Protein AF-A0A1G8F530-F1 (afdb_monomer)

Mean predicted aligned error: 10.75 Å

Structure (mmCIF, N/CA/C/O backbone):
data_AF-A0A1G8F530-F1
#
_entry.id   AF-A0A1G8F530-F1
#
loop_
_atom_site.group_PDB
_atom_site.id
_atom_site.type_symbol
_atom_site.label_atom_id
_atom_site.label_alt_id
_atom_site.label_comp_id
_atom_site.label_asym_id
_atom_site.label_entity_id
_atom_site.label_seq_id
_atom_site.pdbx_PDB_ins_code
_atom_site.Cartn_x
_atom_site.Cartn_y
_atom_site.Cartn_z
_atom_site.occupancy
_atom_site.B_iso_or_equiv
_atom_site.auth_seq_id
_atom_site.auth_comp_id
_atom_site.auth_asym_id
_atom_site.auth_atom_id
_atom_site.pdbx_PDB_model_num
ATOM 1 N N . MET A 1 1 ? 35.662 14.402 -1.562 1.00 32.34 1 MET A N 1
ATOM 2 C CA . MET A 1 1 ? 35.713 15.408 -2.640 1.00 32.34 1 MET A CA 1
ATOM 3 C C . MET A 1 1 ? 34.375 15.381 -3.351 1.00 32.34 1 MET A C 1
ATOM 5 O O . MET A 1 1 ? 34.083 14.410 -4.034 1.00 32.34 1 MET A O 1
ATOM 9 N N . PHE A 1 2 ? 33.535 16.380 -3.086 1.00 41.88 2 PHE A N 1
ATOM 10 C CA . PHE A 1 2 ? 32.252 16.563 -3.759 1.00 41.88 2 PHE A CA 1
ATOM 11 C C . PHE A 1 2 ? 32.519 17.201 -5.118 1.00 41.88 2 PHE A C 1
ATOM 13 O O . PHE A 1 2 ? 33.030 18.317 -5.184 1.00 41.88 2 PHE A O 1
ATOM 20 N N . GLY A 1 3 ? 32.227 16.471 -6.189 1.00 40.38 3 GLY A N 1
ATOM 21 C CA . GLY A 1 3 ? 32.393 16.949 -7.550 1.00 40.38 3 GLY A CA 1
ATOM 22 C C . GLY A 1 3 ? 31.250 16.474 -8.435 1.00 40.38 3 GLY A C 1
ATOM 23 O O . GLY A 1 3 ? 31.090 15.276 -8.631 1.00 40.38 3 GLY A O 1
ATOM 24 N N . GLY A 1 4 ? 30.528 17.438 -9.010 1.00 42.31 4 GLY A N 1
ATOM 25 C CA . GLY A 1 4 ? 30.124 17.357 -10.413 1.00 42.31 4 GLY A CA 1
ATOM 26 C C . GLY A 1 4 ? 28.636 17.183 -10.720 1.00 42.31 4 GLY A C 1
ATOM 27 O O . GLY A 1 4 ? 28.151 16.064 -10.825 1.00 42.31 4 GLY A O 1
ATOM 28 N N . GLY A 1 5 ? 27.972 18.297 -11.056 1.00 39.59 5 GLY A N 1
ATOM 29 C CA . GLY A 1 5 ? 26.930 18.326 -12.092 1.00 39.59 5 GLY A CA 1
ATOM 30 C C . GLY A 1 5 ? 25.599 18.991 -11.697 1.00 39.59 5 GLY A C 1
ATOM 31 O O . GLY A 1 5 ? 25.125 18.788 -10.579 1.00 39.59 5 GLY A O 1
ATOM 32 N N . PRO A 1 6 ? 24.921 19.716 -12.615 1.00 48.09 6 PRO A N 1
ATOM 33 C CA . PRO A 1 6 ? 23.597 20.319 -12.387 1.00 48.09 6 PRO A CA 1
ATOM 34 C C . PRO A 1 6 ? 22.442 19.298 -12.231 1.00 48.09 6 PRO A C 1
ATOM 36 O O . PRO A 1 6 ? 21.274 19.658 -12.338 1.00 48.09 6 PRO A O 1
ATOM 39 N N . HIS A 1 7 ? 22.741 18.031 -11.929 1.00 53.06 7 HIS A N 1
ATOM 40 C CA . HIS A 1 7 ? 21.773 16.941 -11.756 1.00 53.06 7 HIS A CA 1
ATOM 41 C C . HIS A 1 7 ? 21.574 16.495 -10.295 1.00 53.06 7 HIS A C 1
ATOM 43 O O . HIS A 1 7 ? 20.766 15.605 -10.042 1.00 53.06 7 HIS A O 1
ATOM 49 N N . SER A 1 8 ? 22.237 17.148 -9.330 1.00 52.81 8 SER A N 1
ATOM 50 C CA . SER A 1 8 ? 22.134 16.827 -7.895 1.00 52.81 8 SER A CA 1
ATOM 51 C C . SER A 1 8 ? 20.697 16.917 -7.354 1.00 52.81 8 SER A C 1
ATOM 53 O O . SER A 1 8 ? 20.279 16.069 -6.579 1.00 52.81 8 SER A O 1
ATOM 55 N N . TRP A 1 9 ? 19.898 17.891 -7.803 1.00 42.75 9 TRP A N 1
ATOM 56 C CA . TRP A 1 9 ? 18.529 18.101 -7.300 1.00 42.75 9 TRP A CA 1
ATOM 57 C C . TRP A 1 9 ? 17.538 17.004 -7.717 1.00 42.75 9 TRP A C 1
ATOM 59 O O . TRP A 1 9 ? 16.628 16.670 -6.963 1.00 42.75 9 TRP A O 1
ATOM 69 N N . ALA A 1 10 ? 17.716 16.416 -8.904 1.00 49.81 10 ALA A N 1
ATOM 70 C CA . ALA A 1 10 ? 16.822 15.376 -9.418 1.00 49.81 10 ALA A CA 1
ATOM 71 C C . ALA A 1 10 ? 17.062 14.008 -8.755 1.00 49.81 10 ALA A C 1
ATOM 73 O O . ALA A 1 10 ? 16.160 13.176 -8.717 1.00 49.81 10 ALA A O 1
ATOM 74 N N . GLN A 1 11 ? 18.268 13.781 -8.227 1.00 51.09 11 GLN A N 1
ATOM 75 C CA . GLN A 1 11 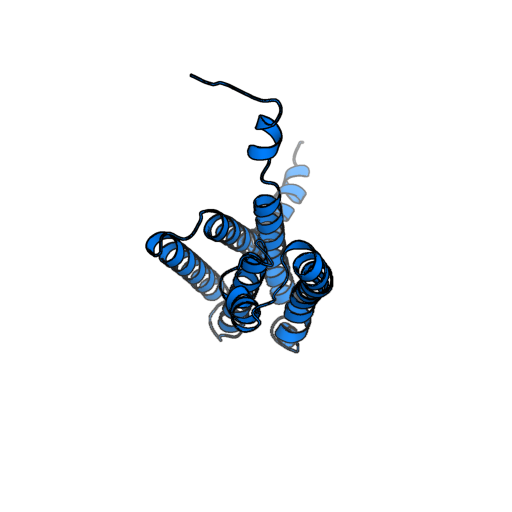? 18.624 12.567 -7.490 1.00 51.09 11 GLN A CA 1
ATOM 76 C C . GLN A 1 11 ? 18.112 12.601 -6.041 1.00 51.09 11 GLN A C 1
ATOM 78 O O . GLN A 1 11 ? 17.672 11.574 -5.532 1.00 51.09 11 GLN A O 1
ATOM 83 N N . GLU A 1 12 ? 18.106 13.784 -5.418 1.00 50.72 12 GLU A N 1
ATOM 84 C CA . GLU A 1 12 ? 17.591 14.012 -4.056 1.00 50.72 12 GLU A CA 1
ATOM 85 C C . GLU A 1 12 ? 16.051 14.030 -4.005 1.00 50.72 12 GLU A C 1
ATOM 87 O O . GLU A 1 12 ? 15.437 13.640 -3.014 1.00 50.72 12 GLU A O 1
ATOM 92 N N . MET A 1 13 ? 15.390 14.426 -5.099 1.00 51.75 13 MET A N 1
ATOM 93 C CA . MET A 1 13 ? 13.932 14.388 -5.234 1.00 51.75 13 MET A CA 1
ATOM 94 C C . MET A 1 13 ? 13.467 13.091 -5.901 1.00 51.75 13 MET A C 1
ATOM 96 O O . MET A 1 13 ? 12.826 13.110 -6.954 1.00 51.75 13 MET A O 1
ATOM 100 N N . ASN A 1 14 ? 13.741 11.941 -5.282 1.00 63.00 14 ASN A N 1
ATOM 101 C CA . ASN A 1 14 ? 13.112 10.683 -5.684 1.00 63.00 14 ASN A CA 1
ATOM 102 C C . ASN A 1 14 ? 11.620 10.705 -5.270 1.00 63.00 14 ASN A C 1
ATOM 104 O O . ASN A 1 14 ? 11.189 10.054 -4.321 1.00 63.00 14 ASN A O 1
ATOM 108 N N . ILE A 1 15 ? 10.823 11.531 -5.961 1.00 71.25 15 ILE A N 1
ATOM 109 C CA . ILE A 1 15 ? 9.407 11.815 -5.673 1.00 71.25 15 ILE A CA 1
ATOM 110 C C . ILE A 1 15 ? 8.554 10.549 -5.829 1.00 71.25 15 ILE A C 1
ATOM 112 O O . ILE A 1 15 ? 7.521 10.423 -5.181 1.00 71.25 15 ILE A O 1
ATOM 116 N N . GLY A 1 16 ? 8.991 9.591 -6.654 1.00 75.12 16 GLY A N 1
ATOM 117 C CA . GLY A 1 16 ? 8.269 8.343 -6.913 1.00 75.12 16 GLY A CA 1
ATOM 118 C C . GLY A 1 16 ? 7.930 7.575 -5.627 1.00 75.12 16 GLY A C 1
ATOM 119 O O . GLY A 1 16 ? 6.746 7.449 -5.311 1.00 75.12 16 GLY A O 1
ATOM 120 N N . PRO A 1 17 ? 8.930 7.103 -4.858 1.00 76.25 17 PRO A N 1
ATOM 121 C CA . PRO A 1 17 ? 8.715 6.470 -3.556 1.00 76.25 17 PRO A CA 1
ATOM 122 C C . PRO A 1 17 ? 7.888 7.317 -2.579 1.00 76.25 17 PRO A C 1
ATOM 124 O O . PRO A 1 17 ? 6.987 6.788 -1.935 1.00 76.25 17 PRO A O 1
ATOM 127 N N . LEU A 1 18 ? 8.104 8.637 -2.523 1.00 81.62 18 LEU A N 1
ATOM 128 C CA . LEU A 1 18 ? 7.336 9.531 -1.644 1.00 81.62 18 LEU A CA 1
ATOM 129 C C . LEU A 1 18 ? 5.844 9.580 -2.013 1.00 81.62 18 LEU A C 1
ATOM 131 O O . LEU A 1 18 ? 4.979 9.484 -1.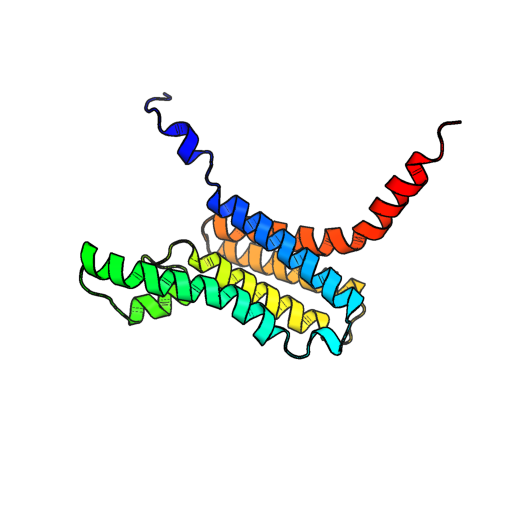139 1.00 81.62 18 LEU A O 1
ATOM 135 N N . CYS A 1 19 ? 5.521 9.681 -3.304 1.00 83.88 19 CYS A N 1
ATOM 136 C CA . CYS A 1 19 ? 4.145 9.620 -3.796 1.00 83.88 19 CYS A CA 1
ATOM 137 C C . CYS A 1 19 ? 3.498 8.261 -3.510 1.00 83.88 19 CYS A C 1
ATOM 139 O O . CYS A 1 19 ? 2.319 8.210 -3.155 1.00 83.88 19 CYS A O 1
ATOM 141 N N . VAL A 1 20 ? 4.257 7.167 -3.629 1.00 84.81 20 VAL A N 1
ATOM 142 C CA . VAL A 1 20 ? 3.788 5.820 -3.274 1.00 84.81 20 VAL A CA 1
ATOM 143 C C . VAL A 1 20 ? 3.495 5.723 -1.775 1.00 84.81 20 VAL A C 1
ATOM 145 O O . VAL A 1 20 ? 2.422 5.252 -1.400 1.00 84.81 20 VAL A O 1
ATOM 148 N N . SER A 1 21 ? 4.375 6.236 -0.915 1.00 87.94 21 SER A N 1
ATOM 149 C CA . SER A 1 21 ? 4.156 6.286 0.536 1.00 87.94 21 SER A CA 1
ATOM 150 C C . SER A 1 21 ? 2.913 7.102 0.898 1.00 87.94 21 SER A C 1
ATOM 152 O O . SER A 1 21 ? 2.093 6.657 1.703 1.00 87.94 21 SER A O 1
ATOM 154 N N . LEU A 1 22 ? 2.696 8.252 0.249 1.00 89.00 22 LEU A N 1
ATOM 155 C CA . LEU A 1 22 ? 1.472 9.039 0.424 1.00 89.00 22 LEU A CA 1
ATOM 156 C C . LEU A 1 22 ? 0.225 8.260 -0.023 1.00 89.00 22 LEU A C 1
ATOM 158 O O . LEU A 1 22 ? -0.791 8.247 0.675 1.00 89.00 22 LEU A O 1
ATOM 162 N N . PHE A 1 23 ? 0.299 7.571 -1.163 1.00 89.12 23 PHE A N 1
ATOM 163 C CA . PHE A 1 23 ? -0.775 6.704 -1.642 1.00 89.12 23 PHE A CA 1
ATOM 164 C C . PHE A 1 23 ? -1.084 5.571 -0.649 1.00 89.12 23 PHE A C 1
ATOM 166 O O . PHE A 1 23 ? -2.257 5.284 -0.392 1.00 89.12 23 PHE A O 1
ATOM 173 N N . PHE A 1 24 ? -0.064 4.964 -0.041 1.00 90.69 24 PHE A N 1
ATOM 174 C CA . PHE A 1 24 ? -0.207 3.915 0.973 1.00 90.69 24 PHE A CA 1
ATOM 175 C C . PHE A 1 24 ? -0.856 4.451 2.246 1.00 90.69 24 PHE A C 1
ATOM 177 O O . PHE A 1 24 ? -1.805 3.847 2.751 1.00 90.69 24 PHE A O 1
ATOM 184 N N . PHE A 1 25 ? -0.419 5.619 2.718 1.00 92.12 25 PHE A N 1
ATOM 185 C CA . PHE A 1 25 ? -1.030 6.308 3.851 1.00 92.12 25 PHE A CA 1
ATOM 186 C C . PHE A 1 25 ? -2.526 6.565 3.622 1.00 92.12 25 PHE A C 1
ATOM 188 O O . PHE A 1 25 ? -3.366 6.138 4.420 1.00 92.12 25 PHE A O 1
ATOM 195 N N . LEU A 1 26 ? -2.879 7.191 2.493 1.00 90.50 26 LEU A N 1
ATOM 196 C CA . LEU A 1 26 ? -4.273 7.476 2.136 1.00 90.50 26 LEU A CA 1
ATOM 197 C C . LEU A 1 26 ? -5.098 6.193 1.985 1.00 90.50 26 LEU A C 1
ATOM 199 O O . LEU A 1 26 ? -6.272 6.151 2.363 1.00 90.50 26 LEU A O 1
ATOM 203 N N . SER A 1 27 ? -4.484 5.131 1.466 1.00 91.19 27 SER A N 1
ATOM 204 C CA . SER A 1 27 ? -5.119 3.824 1.320 1.00 91.19 27 SER A CA 1
ATOM 205 C C . SER A 1 27 ? -5.435 3.189 2.675 1.00 91.19 27 SER A C 1
ATOM 207 O O . SER A 1 27 ? -6.576 2.768 2.888 1.00 91.19 27 SER A O 1
ATOM 209 N N . GLY A 1 28 ? -4.478 3.173 3.610 1.00 91.12 28 GLY A N 1
ATOM 210 C CA . GLY A 1 28 ? -4.668 2.668 4.974 1.00 91.12 28 GLY A CA 1
ATOM 211 C C . GLY A 1 28 ? -5.725 3.459 5.751 1.00 91.12 28 GLY A C 1
ATOM 212 O O . GLY A 1 28 ? -6.645 2.875 6.331 1.00 91.12 28 GLY A O 1
ATOM 213 N N . TYR A 1 29 ? -5.669 4.791 5.678 1.00 90.75 29 TYR A N 1
ATOM 214 C CA . TYR A 1 29 ? -6.661 5.678 6.291 1.00 90.75 29 TYR A CA 1
ATOM 215 C C . TYR A 1 29 ? -8.068 5.453 5.710 1.00 90.75 29 TYR A C 1
ATOM 217 O O . TYR A 1 29 ? -9.031 5.176 6.433 1.00 90.75 29 TYR A O 1
ATOM 225 N N . GLY A 1 30 ? -8.196 5.488 4.380 1.00 87.94 30 GLY A N 1
ATOM 226 C CA . GLY A 1 30 ? -9.476 5.335 3.691 1.00 87.94 30 GLY A CA 1
ATOM 227 C C . GLY A 1 30 ? -10.114 3.958 3.895 1.00 87.94 30 GLY A C 1
ATOM 228 O O . GLY A 1 30 ? -11.347 3.841 3.904 1.00 87.94 30 GLY A O 1
ATOM 229 N N . LEU A 1 31 ? -9.300 2.915 4.076 1.00 90.00 31 LEU A N 1
ATOM 230 C CA . LEU A 1 31 ? -9.751 1.575 4.445 1.00 90.00 31 LEU A CA 1
ATOM 231 C C . LEU A 1 31 ? -10.421 1.561 5.811 1.00 90.00 31 LEU A C 1
ATOM 233 O O . LEU A 1 31 ? -11.552 1.084 5.928 1.00 90.00 31 LEU A O 1
ATOM 237 N N . MET A 1 32 ? -9.746 2.115 6.813 1.00 89.50 32 MET A N 1
ATOM 238 C CA . MET A 1 32 ? -10.241 2.127 8.179 1.00 89.50 32 MET A CA 1
ATOM 239 C C . MET A 1 32 ? -11.500 2.999 8.312 1.00 89.50 32 MET A C 1
ATOM 241 O O . MET A 1 32 ? -12.493 2.547 8.879 1.00 89.50 32 MET A O 1
ATOM 245 N N . CYS A 1 33 ? -11.538 4.172 7.667 1.00 87.62 33 CYS A N 1
ATOM 246 C CA . CYS A 1 33 ? -12.740 5.014 7.589 1.00 87.62 33 CYS A CA 1
ATOM 247 C C . CYS A 1 33 ? -13.926 4.288 6.944 1.00 87.62 33 CYS A C 1
ATOM 249 O O . CYS A 1 33 ? -15.069 4.387 7.398 1.00 87.62 33 CYS A O 1
ATOM 251 N N . SER A 1 34 ? -13.670 3.553 5.860 1.00 87.62 34 SER A N 1
ATOM 252 C CA . SER A 1 34 ? -14.723 2.804 5.172 1.00 87.62 34 SER A CA 1
ATOM 253 C C . SER A 1 34 ? -15.225 1.631 6.012 1.00 87.62 34 SER A C 1
ATOM 255 O O . SER A 1 34 ? -16.430 1.384 6.030 1.00 87.62 34 SER A O 1
ATOM 257 N N . TYR A 1 35 ? -14.329 0.948 6.727 1.00 87.75 35 TYR A N 1
ATOM 258 C CA . TYR A 1 35 ? -14.682 -0.116 7.662 1.00 87.75 35 TYR A CA 1
ATOM 259 C C . TYR A 1 35 ? -15.508 0.416 8.840 1.00 87.75 35 TYR A C 1
ATOM 261 O O . TYR A 1 35 ? -16.541 -0.169 9.152 1.00 87.75 35 TYR A O 1
ATOM 269 N N . GLU A 1 36 ? -15.136 1.552 9.442 1.00 85.12 36 GLU A N 1
ATOM 270 C CA . GLU A 1 36 ? -15.931 2.161 10.519 1.00 85.12 36 GLU A CA 1
ATOM 271 C C . GLU A 1 36 ? -17.336 2.566 10.065 1.00 85.12 36 GLU A C 1
ATOM 273 O O . GLU A 1 36 ? -18.288 2.398 10.821 1.00 85.12 36 GLU A O 1
ATOM 278 N N . ARG A 1 37 ? -17.476 3.081 8.838 1.00 84.88 37 ARG A N 1
ATOM 279 C CA . ARG A 1 37 ? -18.765 3.559 8.323 1.00 84.88 37 ARG A CA 1
ATOM 280 C C . ARG A 1 37 ? -19.677 2.436 7.828 1.00 84.88 37 ARG A C 1
ATOM 282 O O . ARG A 1 37 ? -20.889 2.541 7.964 1.00 84.88 37 ARG A O 1
ATOM 289 N N . LYS A 1 38 ? -19.117 1.404 7.189 1.00 83.69 38 LYS A N 1
ATOM 290 C CA . LYS A 1 38 ? -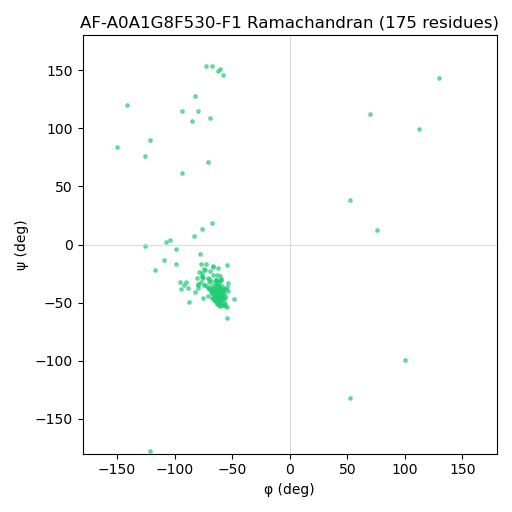19.890 0.363 6.481 1.00 83.69 38 LYS A CA 1
ATOM 291 C C . LYS A 1 38 ? -19.876 -1.006 7.172 1.00 83.69 38 LYS A C 1
ATOM 293 O O . LYS A 1 38 ? -20.670 -1.867 6.798 1.00 83.69 38 LYS A O 1
ATOM 298 N N . GLY A 1 39 ? -18.995 -1.234 8.148 1.00 82.12 39 GLY A N 1
ATOM 299 C CA . GLY A 1 39 ? -18.918 -2.483 8.911 1.00 82.12 39 GLY A CA 1
ATOM 300 C C . GLY A 1 39 ? -18.825 -3.728 8.022 1.00 82.12 39 GLY A C 1
ATOM 301 O O . GLY A 1 39 ? -18.052 -3.769 7.067 1.00 82.12 39 GLY A O 1
ATOM 302 N N . ALA A 1 40 ? -19.647 -4.742 8.308 1.00 76.06 40 ALA A N 1
ATOM 303 C CA . ALA A 1 40 ? -19.661 -6.004 7.562 1.00 76.06 40 ALA A CA 1
ATOM 304 C C . ALA A 1 40 ? -20.080 -5.847 6.085 1.00 76.06 40 ALA A C 1
ATOM 306 O O . ALA A 1 40 ? -19.577 -6.566 5.220 1.00 76.06 40 ALA A O 1
ATOM 307 N N . ALA A 1 41 ? -20.938 -4.870 5.766 1.00 79.62 41 ALA A N 1
ATOM 308 C CA . ALA A 1 41 ? -21.360 -4.602 4.390 1.00 79.62 41 ALA A CA 1
ATOM 309 C C . ALA A 1 41 ? -20.208 -4.081 3.512 1.00 79.62 41 ALA A C 1
ATOM 311 O O . ALA A 1 41 ? -20.273 -4.181 2.287 1.00 79.62 41 ALA A O 1
ATOM 312 N N . TYR A 1 42 ? -19.127 -3.575 4.119 1.00 78.12 42 TYR A N 1
ATOM 313 C CA . TYR A 1 42 ? -17.937 -3.120 3.402 1.00 78.12 42 TYR A CA 1
ATOM 314 C C . TYR A 1 42 ? -17.263 -4.224 2.582 1.00 78.12 42 TYR A C 1
ATOM 316 O O . TYR A 1 42 ? -16.678 -3.948 1.537 1.00 78.12 42 TYR A O 1
ATOM 324 N N . PHE A 1 43 ? -17.347 -5.471 3.047 1.00 77.44 43 PHE A N 1
ATOM 325 C CA . PHE A 1 43 ? -16.651 -6.593 2.426 1.00 77.44 43 PHE A CA 1
ATOM 326 C C . PHE A 1 43 ? -17.323 -7.086 1.140 1.00 77.44 43 PHE A C 1
ATOM 328 O O . PHE A 1 43 ? -16.674 -7.765 0.339 1.00 77.44 43 PHE A O 1
ATOM 335 N N . LYS A 1 44 ? -18.592 -6.725 0.899 1.00 78.56 44 LYS A N 1
ATOM 336 C CA . LYS A 1 44 ? -19.313 -7.096 -0.323 1.00 78.56 44 LYS A CA 1
ATOM 337 C C . LYS A 1 44 ? -18.708 -6.350 -1.518 1.00 78.56 44 LYS A C 1
ATOM 339 O O . LYS A 1 44 ? -18.848 -5.138 -1.638 1.00 78.56 44 LYS A O 1
ATOM 344 N N . GLY A 1 45 ? -17.999 -7.075 -2.385 1.00 74.62 45 GLY A N 1
ATOM 345 C CA . GLY A 1 45 ? -17.321 -6.499 -3.555 1.00 74.62 45 GLY A CA 1
ATOM 346 C C . GLY A 1 45 ? -16.029 -5.731 -3.239 1.00 74.62 45 GLY A C 1
ATOM 347 O O . GLY A 1 45 ? -15.508 -5.039 -4.113 1.00 74.62 45 GLY A O 1
ATOM 348 N N . PHE A 1 46 ? -15.491 -5.859 -2.019 1.00 78.12 46 PHE A N 1
ATOM 349 C CA . PHE A 1 46 ? -14.294 -5.139 -1.569 1.00 78.12 46 PHE A CA 1
ATOM 350 C C . PHE A 1 46 ? -13.094 -5.339 -2.501 1.00 78.12 46 PHE A C 1
ATOM 352 O O . PHE A 1 46 ? -12.527 -4.361 -2.991 1.00 78.12 46 PHE A O 1
ATOM 359 N N . LEU A 1 47 ? -12.741 -6.601 -2.775 1.00 72.19 47 LEU A N 1
ATOM 360 C CA . LEU A 1 47 ? -11.587 -6.936 -3.609 1.00 72.19 47 LEU A CA 1
ATOM 361 C C . LEU A 1 47 ? -11.793 -6.452 -5.045 1.00 72.19 47 LEU A C 1
ATOM 363 O O . LEU A 1 47 ? -10.937 -5.751 -5.561 1.00 72.19 47 LEU A O 1
ATOM 367 N N . SER A 1 48 ? -12.949 -6.712 -5.660 1.00 69.06 48 SER A N 1
ATOM 368 C CA . SER A 1 48 ? -13.230 -6.273 -7.036 1.00 69.06 48 SER A CA 1
ATOM 369 C C . SER A 1 48 ? -13.110 -4.750 -7.203 1.00 69.06 48 SER A C 1
ATOM 371 O O . SER A 1 48 ? -12.422 -4.272 -8.102 1.00 69.06 48 SER A O 1
ATOM 373 N N . HIS A 1 49 ? -13.684 -3.969 -6.284 1.00 75.88 49 HIS A N 1
ATOM 374 C CA . HIS A 1 49 ? -13.699 -2.508 -6.390 1.00 75.88 49 HIS A CA 1
ATOM 375 C C . HIS A 1 49 ? -12.358 -1.833 -6.046 1.00 75.88 49 HIS A C 1
ATOM 377 O O . HIS A 1 49 ? -12.079 -0.719 -6.504 1.00 75.88 49 HIS A O 1
ATOM 383 N N . ARG A 1 50 ? -11.540 -2.468 -5.196 1.00 74.25 50 ARG A N 1
ATOM 384 C CA . ARG A 1 50 ? -10.213 -1.965 -4.803 1.00 74.25 50 ARG A CA 1
ATOM 385 C C . ARG A 1 50 ? -9.140 -2.428 -5.781 1.00 74.25 50 ARG A C 1
ATOM 387 O O . ARG A 1 50 ? -8.404 -1.587 -6.284 1.00 74.25 50 ARG A O 1
ATOM 394 N N . LEU A 1 51 ? -9.103 -3.723 -6.097 1.00 72.12 51 LEU A N 1
ATOM 395 C CA . LEU A 1 51 ? -8.169 -4.290 -7.066 1.00 72.12 51 LEU A CA 1
ATOM 396 C C . LEU A 1 51 ? -8.405 -3.695 -8.450 1.00 72.12 51 LEU A C 1
ATOM 398 O O . LEU A 1 51 ? -7.446 -3.252 -9.058 1.00 72.12 51 LEU A O 1
ATOM 402 N N . GLY A 1 52 ? -9.655 -3.551 -8.906 1.00 65.75 52 GLY A N 1
ATOM 403 C CA . GLY A 1 52 ? -9.944 -2.925 -10.200 1.00 65.75 52 GLY A CA 1
ATOM 404 C C . GLY A 1 52 ? -9.378 -1.506 -10.328 1.00 65.75 52 GLY A C 1
ATOM 405 O O . GLY A 1 52 ? -8.826 -1.157 -11.365 1.00 65.75 52 GLY A O 1
ATOM 406 N N . ARG A 1 53 ? -9.418 -0.706 -9.254 1.00 75.00 53 ARG A N 1
ATOM 407 C CA . ARG A 1 53 ? -8.875 0.664 -9.261 1.00 75.00 53 ARG A CA 1
ATOM 408 C C . ARG A 1 53 ? -7.353 0.750 -9.239 1.00 75.00 53 ARG A C 1
ATOM 410 O O . ARG A 1 53 ? -6.832 1.778 -9.648 1.00 75.00 53 ARG A O 1
ATOM 417 N N . VAL A 1 54 ? -6.654 -0.284 -8.777 1.00 74.00 54 VAL A N 1
ATOM 418 C CA . VAL A 1 54 ? -5.180 -0.334 -8.795 1.00 74.00 54 VAL A CA 1
ATOM 419 C C . VAL A 1 54 ? -4.674 -1.049 -10.052 1.00 74.00 54 VAL A C 1
ATOM 421 O O . VAL A 1 54 ? -3.709 -0.619 -10.678 1.00 74.00 54 VAL A O 1
ATOM 424 N N . ILE A 1 55 ? -5.374 -2.101 -10.475 1.00 70.88 55 ILE A N 1
ATOM 425 C CA . ILE A 1 55 ? -5.056 -2.895 -11.661 1.00 70.88 55 ILE A CA 1
ATOM 426 C C . ILE A 1 55 ? -5.332 -2.100 -12.939 1.00 70.88 55 ILE A C 1
ATOM 428 O O . ILE A 1 55 ? -4.554 -2.205 -13.876 1.00 70.88 55 ILE A O 1
ATOM 432 N N . PHE A 1 56 ? -6.384 -1.276 -13.001 1.00 72.94 56 PHE A N 1
ATOM 433 C CA . PHE A 1 56 ? -6.686 -0.499 -14.209 1.00 72.94 56 PHE A CA 1
ATOM 434 C C . PHE A 1 56 ? -5.556 0.483 -14.593 1.00 72.94 56 PHE A C 1
ATOM 436 O O . PHE A 1 56 ? -5.109 0.430 -15.742 1.00 72.94 56 PHE A O 1
ATOM 443 N N . PRO A 1 57 ? -5.007 1.306 -13.673 1.00 75.19 57 PRO A N 1
ATOM 444 C CA . PRO A 1 57 ? -3.800 2.092 -13.939 1.00 75.19 57 PRO A CA 1
ATOM 445 C C . PRO A 1 57 ? -2.595 1.238 -14.343 1.00 75.19 57 PRO A C 1
ATOM 447 O O . PRO A 1 57 ? -1.864 1.617 -15.253 1.00 75.19 57 PRO A O 1
ATOM 450 N N . LEU A 1 58 ? -2.407 0.074 -13.711 1.00 72.31 58 LEU A N 1
ATOM 451 C CA . LEU A 1 58 ? -1.306 -0.834 -14.033 1.00 72.31 58 LEU A CA 1
ATOM 452 C C . LEU A 1 58 ? -1.425 -1.383 -15.463 1.00 72.31 58 LEU A C 1
ATOM 454 O O . LEU A 1 58 ? -0.470 -1.302 -16.229 1.00 72.31 58 LEU A O 1
ATOM 458 N N . ILE A 1 59 ? -2.599 -1.890 -15.846 1.00 72.94 59 ILE A N 1
ATOM 459 C CA . ILE A 1 59 ? -2.878 -2.389 -17.200 1.00 72.94 59 ILE A CA 1
ATOM 460 C C . ILE A 1 59 ? -2.703 -1.262 -18.217 1.00 72.94 59 ILE A C 1
ATOM 462 O O . ILE A 1 59 ? -2.069 -1.466 -19.247 1.00 72.94 59 ILE A O 1
ATOM 466 N N . THR A 1 60 ? -3.206 -0.064 -17.911 1.00 74.12 60 THR A N 1
ATOM 467 C CA . THR A 1 60 ? -3.061 1.108 -18.785 1.00 74.12 60 THR A CA 1
ATOM 468 C C . THR A 1 60 ? -1.585 1.441 -19.003 1.00 74.12 60 THR A C 1
ATOM 470 O O . THR A 1 60 ? -1.167 1.658 -20.137 1.00 74.12 60 THR A O 1
ATOM 473 N N . ALA A 1 61 ? -0.772 1.404 -17.941 1.00 74.31 61 ALA A N 1
ATOM 474 C CA . ALA A 1 61 ? 0.669 1.601 -18.040 1.00 74.31 61 ALA A CA 1
ATOM 475 C C . ALA A 1 61 ? 1.330 0.529 -18.921 1.00 74.31 61 ALA A C 1
ATOM 477 O O . ALA A 1 61 ? 2.073 0.892 -19.825 1.00 74.31 61 ALA A O 1
ATOM 478 N N . TYR A 1 62 ? 1.014 -0.759 -18.733 1.00 72.38 62 TYR A N 1
ATOM 479 C CA . TYR A 1 62 ? 1.545 -1.844 -19.572 1.00 72.38 62 TYR A CA 1
ATOM 480 C C . TYR A 1 62 ? 1.134 -1.730 -21.047 1.00 72.38 62 TYR A C 1
ATOM 482 O O . TYR A 1 62 ? 1.957 -1.980 -21.925 1.00 72.38 62 TYR A O 1
ATOM 490 N N . ILE A 1 63 ? -0.108 -1.328 -21.337 1.00 77.44 63 ILE A N 1
ATOM 491 C CA . ILE A 1 63 ? -0.586 -1.123 -22.715 1.00 77.44 63 ILE A CA 1
ATOM 492 C C . ILE A 1 63 ? 0.223 -0.029 -23.419 1.00 77.44 63 ILE A C 1
ATOM 494 O O . ILE A 1 63 ? 0.483 -0.145 -24.613 1.00 77.44 63 ILE A O 1
ATOM 498 N N . VAL A 1 64 ? 0.646 1.012 -22.697 1.00 77.56 64 VAL A N 1
ATOM 499 C CA . VAL A 1 64 ? 1.454 2.104 -23.260 1.00 77.56 64 VAL A CA 1
ATOM 500 C C . VAL A 1 64 ? 2.940 1.737 -23.328 1.00 77.56 64 VAL A C 1
ATOM 502 O O . VAL A 1 64 ? 3.598 2.037 -24.322 1.00 77.56 64 VAL A O 1
ATOM 505 N N . THR A 1 65 ? 3.491 1.077 -22.305 1.00 71.06 65 THR A N 1
ATOM 506 C CA . THR A 1 65 ? 4.936 0.810 -22.218 1.00 71.06 65 THR A CA 1
ATOM 507 C C . THR A 1 65 ? 5.392 -0.375 -23.063 1.00 71.06 65 THR A C 1
ATOM 509 O O . THR A 1 65 ? 6.487 -0.315 -23.619 1.00 71.06 65 THR A O 1
ATOM 512 N N . LEU A 1 66 ? 4.582 -1.429 -23.217 1.00 73.88 66 LEU A N 1
ATOM 513 C CA . LEU A 1 66 ? 4.970 -2.617 -23.989 1.00 73.88 66 LEU A CA 1
ATOM 514 C C . LEU A 1 66 ? 5.218 -2.319 -25.483 1.00 73.88 66 LEU A C 1
ATOM 516 O O . LEU A 1 66 ? 6.243 -2.774 -25.998 1.00 73.88 66 LEU A O 1
ATOM 520 N N . PRO A 1 67 ? 4.377 -1.538 -26.195 1.00 75.44 67 PRO A N 1
ATOM 521 C CA . PRO A 1 67 ? 4.650 -1.154 -27.580 1.00 75.44 67 PRO A CA 1
ATOM 522 C C . PRO A 1 67 ? 5.914 -0.303 -27.721 1.00 75.44 67 PRO A C 1
ATOM 524 O O . PRO A 1 67 ? 6.716 -0.550 -28.617 1.00 75.44 67 PRO A O 1
ATOM 527 N N . VAL A 1 68 ? 6.126 0.659 -26.817 1.00 74.12 68 VAL A N 1
ATOM 528 C CA . VAL A 1 68 ? 7.327 1.509 -26.816 1.00 74.12 68 VAL A CA 1
ATOM 529 C C . VAL A 1 68 ? 8.580 0.665 -26.580 1.00 74.12 68 VAL A C 1
ATOM 531 O O . VAL A 1 68 ? 9.558 0.796 -27.312 1.00 74.12 68 VAL A O 1
ATOM 534 N N . TYR A 1 69 ? 8.540 -0.263 -25.620 1.00 69.94 69 TYR A N 1
ATOM 535 C CA . TYR A 1 69 ? 9.648 -1.178 -25.348 1.00 69.94 69 TYR A CA 1
ATOM 536 C C . TYR A 1 69 ? 9.961 -2.075 -26.552 1.00 69.94 69 TYR A C 1
ATOM 538 O O . TYR A 1 69 ? 11.126 -2.247 -26.905 1.00 69.94 69 TYR A O 1
ATOM 546 N N . ARG A 1 70 ? 8.930 -2.595 -27.231 1.00 74.12 70 ARG A N 1
ATOM 547 C CA . ARG A 1 70 ? 9.086 -3.377 -28.466 1.00 74.12 70 ARG A CA 1
ATOM 548 C C . ARG A 1 70 ? 9.820 -2.595 -29.555 1.00 74.12 70 ARG A C 1
ATOM 550 O O . ARG A 1 70 ? 10.655 -3.163 -30.248 1.00 74.12 70 ARG A O 1
ATOM 557 N N . ILE A 1 71 ? 9.502 -1.310 -29.709 1.00 74.19 71 ILE A N 1
ATOM 558 C CA . ILE A 1 71 ? 10.100 -0.441 -30.733 1.00 74.19 71 ILE A CA 1
ATOM 559 C C . ILE A 1 71 ? 11.567 -0.126 -30.404 1.00 74.19 71 ILE A C 1
ATOM 561 O O . ILE A 1 71 ? 12.388 -0.061 -31.312 1.00 74.19 71 ILE A O 1
ATOM 565 N N . VAL A 1 72 ? 11.903 0.053 -29.123 1.00 72.81 72 VAL A N 1
ATOM 566 C CA . VAL A 1 72 ? 13.244 0.486 -28.687 1.00 72.81 72 VAL A CA 1
ATOM 567 C C . VAL A 1 72 ? 14.216 -0.684 -28.473 1.00 72.81 72 VAL A C 1
ATOM 569 O O . VAL A 1 72 ? 15.399 -0.546 -28.768 1.00 72.81 72 VAL A O 1
ATOM 572 N N . VAL A 1 73 ? 13.747 -1.823 -27.950 1.00 69.31 73 VAL A N 1
ATOM 573 C CA . VAL A 1 73 ? 14.601 -2.946 -27.501 1.00 69.31 73 VAL A CA 1
ATOM 574 C C . VAL A 1 73 ? 14.365 -4.235 -28.304 1.00 69.31 73 VAL A C 1
ATOM 576 O O . VAL A 1 73 ? 15.247 -5.087 -28.377 1.00 69.31 73 VAL A O 1
ATOM 579 N N . GLY A 1 74 ? 13.209 -4.382 -28.959 1.00 71.00 74 GLY A N 1
ATOM 580 C CA . GLY A 1 74 ? 12.915 -5.510 -29.848 1.00 71.00 74 GLY A CA 1
ATOM 581 C C . GLY A 1 74 ? 12.047 -6.605 -29.218 1.00 71.00 74 GLY A C 1
ATOM 582 O O . GLY A 1 74 ? 10.817 -6.512 -29.236 1.00 71.00 74 GLY A O 1
ATOM 583 N N . VAL A 1 75 ? 12.660 -7.696 -28.741 1.00 70.31 75 VAL A N 1
ATOM 584 C CA . VAL A 1 75 ? 11.946 -8.942 -28.386 1.00 70.31 75 VAL A CA 1
ATOM 585 C C . VAL A 1 75 ? 11.323 -8.863 -26.990 1.00 70.31 75 VAL A C 1
ATOM 587 O O . VAL A 1 75 ? 11.999 -8.563 -26.008 1.00 70.31 75 VAL A O 1
ATOM 590 N N . ILE A 1 76 ? 10.026 -9.171 -26.898 1.00 66.81 76 ILE A N 1
ATOM 591 C CA . ILE A 1 76 ? 9.296 -9.269 -25.629 1.00 66.81 76 ILE A CA 1
ATOM 592 C C . ILE A 1 76 ? 9.326 -10.723 -25.167 1.00 66.81 76 ILE A C 1
ATOM 594 O O . ILE A 1 76 ? 8.724 -11.587 -25.805 1.00 66.81 76 ILE A O 1
ATOM 598 N N . ASP A 1 77 ? 9.980 -10.981 -24.038 1.00 72.12 77 ASP A N 1
ATOM 599 C CA . ASP A 1 77 ? 9.834 -12.252 -23.336 1.00 72.12 77 ASP A CA 1
ATOM 600 C C . ASP A 1 77 ? 8.608 -12.214 -22.415 1.00 72.12 77 ASP A C 1
ATOM 602 O O . ASP A 1 77 ? 8.612 -11.586 -21.353 1.00 72.12 77 ASP A O 1
ATOM 606 N N . TRP A 1 78 ? 7.554 -12.918 -22.822 1.00 69.62 78 TRP A N 1
ATOM 607 C CA . TRP A 1 78 ? 6.307 -13.018 -22.069 1.00 69.62 78 TRP A CA 1
ATOM 608 C C . TRP A 1 78 ? 6.487 -13.682 -20.701 1.00 69.62 78 TRP A C 1
ATOM 610 O O . TRP A 1 78 ? 5.794 -13.299 -19.760 1.00 69.62 78 TRP A O 1
ATOM 620 N N . HIS A 1 79 ? 7.436 -14.613 -20.550 1.00 67.62 79 HIS A N 1
ATOM 621 C CA . HIS A 1 79 ? 7.718 -15.229 -19.252 1.00 67.62 79 HIS A CA 1
ATOM 622 C C . HIS A 1 79 ? 8.256 -14.187 -18.264 1.00 67.62 79 HIS A C 1
ATOM 624 O O . HIS A 1 79 ? 7.799 -14.106 -17.121 1.00 67.62 79 HIS A O 1
ATOM 630 N N . THR A 1 80 ? 9.150 -13.312 -18.731 1.00 63.59 80 THR A N 1
ATOM 631 C CA . THR A 1 80 ? 9.633 -12.180 -17.936 1.00 63.59 80 THR A CA 1
ATOM 632 C C . THR A 1 80 ? 8.535 -11.143 -17.680 1.00 63.59 80 THR A C 1
ATOM 634 O O . THR A 1 80 ? 8.464 -10.601 -16.582 1.00 63.59 80 THR A O 1
ATOM 637 N N . VAL A 1 81 ? 7.616 -10.889 -18.618 1.00 64.25 81 VAL A N 1
ATOM 638 C CA . VAL A 1 81 ? 6.475 -9.974 -18.391 1.00 64.25 81 VAL A CA 1
ATOM 639 C C . VAL A 1 81 ? 5.571 -10.464 -17.253 1.00 64.25 81 VAL A C 1
ATOM 641 O O . VAL A 1 81 ? 5.196 -9.674 -16.387 1.00 64.25 81 VAL A O 1
ATOM 644 N N . PHE A 1 82 ? 5.254 -11.761 -17.200 1.00 65.00 82 PHE A N 1
ATOM 645 C CA . PHE A 1 82 ? 4.423 -12.313 -16.125 1.00 65.00 82 PHE A CA 1
ATOM 646 C C . PHE A 1 82 ? 5.166 -12.427 -14.788 1.00 65.00 82 PHE A C 1
ATOM 648 O O . PHE A 1 82 ? 4.567 -12.178 -13.744 1.00 65.00 82 PHE A O 1
ATOM 655 N N . SER A 1 83 ? 6.467 -12.729 -14.779 1.00 60.09 83 SER A N 1
ATOM 656 C CA . SER A 1 83 ? 7.249 -12.750 -13.531 1.00 60.09 83 SER A CA 1
ATOM 657 C C . SER A 1 83 ? 7.474 -11.342 -12.952 1.00 60.09 83 SER A C 1
ATOM 659 O O . SER A 1 83 ? 7.484 -11.161 -11.732 1.00 60.09 83 SER A O 1
ATOM 661 N N . THR A 1 84 ? 7.539 -10.321 -13.815 1.00 61.03 84 THR A N 1
ATOM 662 C CA . THR A 1 84 ? 7.632 -8.890 -13.460 1.00 61.03 84 THR A CA 1
ATOM 663 C C . THR A 1 84 ? 6.432 -8.422 -12.630 1.00 61.03 84 THR A C 1
ATOM 665 O O . THR A 1 84 ? 6.597 -7.558 -11.769 1.00 61.03 84 THR A O 1
ATOM 668 N N . PHE A 1 85 ? 5.248 -9.022 -12.809 1.00 59.81 85 PHE A N 1
ATOM 66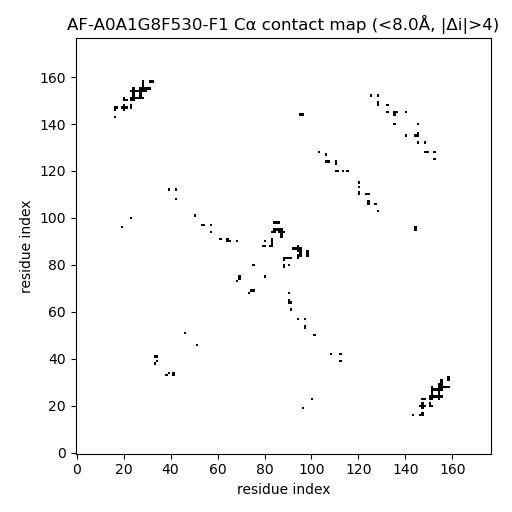9 C CA . PHE A 1 85 ? 4.077 -8.712 -11.982 1.00 59.81 85 PHE A CA 1
ATOM 670 C C . PHE A 1 85 ? 4.290 -8.999 -10.499 1.00 59.81 85 PHE A C 1
ATOM 672 O O . PHE A 1 85 ? 3.633 -8.350 -9.701 1.00 59.81 85 PHE A O 1
ATOM 679 N N . TYR A 1 86 ? 5.161 -9.942 -10.127 1.00 53.62 86 TYR A N 1
ATOM 680 C CA . TYR A 1 86 ? 5.365 -10.337 -8.731 1.00 53.62 86 TYR A CA 1
ATOM 681 C C . TYR A 1 86 ? 6.485 -9.558 -8.035 1.00 53.62 86 TYR A C 1
ATOM 683 O O . TYR A 1 86 ? 6.371 -9.273 -6.846 1.00 53.62 86 TYR A O 1
ATOM 691 N N . TRP A 1 87 ? 7.547 -9.211 -8.764 1.00 51.12 87 TRP A N 1
ATOM 692 C CA . TRP A 1 87 ? 8.806 -8.735 -8.175 1.00 51.12 87 TRP A CA 1
ATOM 693 C C . TRP A 1 87 ? 9.297 -7.385 -8.704 1.00 51.12 87 TRP A C 1
ATOM 695 O O . TRP A 1 87 ? 10.322 -6.893 -8.244 1.00 51.12 87 TRP A O 1
ATOM 705 N N . GLY A 1 88 ? 8.578 -6.773 -9.649 1.00 54.19 88 GLY A N 1
ATOM 706 C CA . GLY A 1 88 ? 9.069 -5.600 -10.362 1.00 54.19 88 GLY A CA 1
ATOM 707 C C . GLY A 1 88 ? 10.211 -5.984 -11.301 1.00 54.19 88 GLY A C 1
ATOM 708 O O . GLY A 1 88 ? 11.297 -6.372 -10.890 1.00 54.19 88 GLY A O 1
ATOM 709 N N . GLY A 1 89 ? 9.970 -5.889 -12.599 1.00 50.66 89 GLY A N 1
ATOM 710 C CA . GLY A 1 89 ? 10.942 -6.258 -13.625 1.00 50.66 89 GLY A CA 1
ATOM 711 C C . GLY A 1 89 ? 11.282 -5.091 -14.550 1.00 50.66 89 GLY A C 1
ATOM 712 O O . GLY A 1 89 ? 10.779 -3.976 -14.369 1.00 50.66 89 GLY A O 1
ATOM 713 N N . PRO A 1 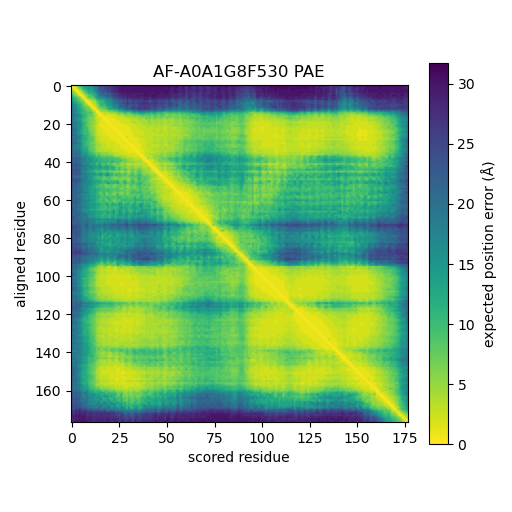90 ? 12.135 -5.326 -15.560 1.00 48.84 90 PRO A N 1
ATOM 714 C CA . PRO A 1 90 ? 12.735 -4.273 -16.385 1.00 48.84 90 PRO A CA 1
ATOM 715 C C . PRO A 1 90 ? 11.710 -3.445 -17.175 1.00 48.84 90 PRO A C 1
ATOM 717 O O . PRO A 1 90 ? 12.002 -2.313 -17.552 1.00 48.84 90 PRO A O 1
ATOM 720 N N . PHE A 1 91 ? 10.503 -3.978 -17.380 1.00 49.97 91 PHE A N 1
ATOM 721 C CA . PHE A 1 91 ? 9.425 -3.344 -18.139 1.00 49.97 91 PHE A CA 1
ATOM 722 C C . PHE A 1 91 ? 8.638 -2.301 -17.339 1.00 49.97 91 PHE A C 1
ATOM 724 O O . PHE A 1 91 ? 8.119 -1.351 -17.920 1.00 49.97 91 PHE A O 1
ATOM 731 N N . LEU A 1 92 ? 8.548 -2.456 -16.011 1.00 53.78 92 LEU A N 1
ATOM 732 C CA . LEU A 1 92 ? 7.821 -1.531 -15.142 1.00 53.78 92 LEU A CA 1
ATOM 733 C C . LEU A 1 92 ? 8.469 -1.495 -13.749 1.00 53.78 92 LEU A C 1
ATOM 735 O O . LEU A 1 92 ? 8.013 -2.150 -12.810 1.00 53.78 92 LEU A O 1
ATOM 739 N N . ARG A 1 93 ? 9.520 -0.677 -13.601 1.00 55.50 93 ARG A N 1
ATOM 740 C CA . ARG A 1 93 ? 10.258 -0.477 -12.335 1.00 55.50 93 ARG A CA 1
ATOM 741 C C . ARG A 1 93 ? 9.389 -0.061 -11.144 1.00 55.50 93 ARG A C 1
ATOM 743 O O . ARG A 1 93 ? 9.841 -0.200 -10.020 1.00 55.50 93 ARG A O 1
ATOM 750 N N . PHE A 1 94 ? 8.171 0.435 -11.370 1.00 59.97 94 PHE A N 1
ATOM 751 C CA . PHE A 1 94 ? 7.231 0.864 -10.326 1.00 59.97 94 PHE A CA 1
ATOM 752 C C . PHE A 1 94 ? 6.090 -0.132 -10.068 1.00 59.97 94 PHE A C 1
ATOM 754 O O . PHE A 1 94 ? 5.205 0.160 -9.283 1.00 59.97 94 PHE A O 1
ATOM 761 N N . SER A 1 95 ? 6.058 -1.306 -10.703 1.00 66.25 95 SER A N 1
ATOM 762 C CA . SER A 1 95 ? 4.966 -2.279 -10.484 1.00 66.25 95 SER A CA 1
ATOM 763 C C . SER A 1 95 ? 4.936 -2.871 -9.066 1.00 66.25 95 SER A C 1
ATOM 765 O O . SER A 1 95 ? 3.887 -3.336 -8.623 1.00 66.25 95 SER A O 1
ATOM 767 N N . TRP A 1 96 ? 6.045 -2.784 -8.330 1.00 74.31 96 TRP A N 1
ATOM 768 C CA . TRP A 1 96 ? 6.186 -3.310 -6.972 1.00 74.31 96 TRP A CA 1
ATOM 769 C C . TRP A 1 96 ? 5.193 -2.735 -5.954 1.00 74.31 96 TRP A C 1
ATOM 771 O O . TRP A 1 96 ? 4.698 -3.469 -5.104 1.00 74.31 96 TRP A O 1
ATOM 781 N N . TYR A 1 97 ? 4.824 -1.452 -6.052 1.00 78.69 97 TYR A N 1
ATOM 782 C CA . TYR A 1 97 ? 3.869 -0.887 -5.091 1.00 78.69 97 TYR A CA 1
ATOM 783 C C . TYR A 1 97 ? 2.477 -1.511 -5.251 1.00 78.69 97 TYR A C 1
ATOM 785 O O . TYR A 1 97 ? 1.689 -1.534 -4.305 1.00 78.69 97 TYR A O 1
ATOM 793 N N . VAL A 1 98 ? 2.151 -2.008 -6.454 1.00 80.31 98 VAL A N 1
ATOM 794 C CA . VAL A 1 98 ? 0.862 -2.647 -6.724 1.00 80.31 98 VAL A CA 1
ATOM 795 C C . VAL A 1 98 ? 0.786 -3.995 -6.022 1.00 80.31 98 VAL A C 1
ATOM 797 O O . VAL A 1 98 ? -0.227 -4.285 -5.393 1.00 80.31 98 VAL A O 1
ATOM 800 N N . THR A 1 99 ? 1.836 -4.814 -6.071 1.00 79.00 99 THR A N 1
ATOM 801 C CA . THR A 1 99 ? 1.834 -6.093 -5.347 1.00 79.00 99 THR A CA 1
ATOM 802 C C . THR A 1 99 ? 1.769 -5.884 -3.844 1.00 79.00 99 THR A C 1
ATOM 804 O O . THR A 1 99 ? 0.959 -6.526 -3.174 1.00 79.00 99 THR A O 1
ATOM 807 N N . GLU A 1 100 ? 2.538 -4.932 -3.319 1.00 85.06 100 GLU A N 1
ATOM 808 C CA . GLU A 1 100 ? 2.512 -4.586 -1.900 1.00 85.06 100 GLU A CA 1
ATOM 809 C C . GLU A 1 100 ? 1.136 -4.117 -1.432 1.00 85.06 100 GLU A C 1
ATOM 811 O O . GLU A 1 100 ? 0.596 -4.663 -0.469 1.00 85.06 100 GLU A O 1
ATOM 816 N N . ILE A 1 101 ? 0.523 -3.143 -2.117 1.00 87.12 101 ILE A N 1
ATOM 817 C CA . ILE A 1 101 ? -0.780 -2.626 -1.686 1.00 87.12 101 ILE A CA 1
ATOM 818 C C . ILE A 1 101 ? -1.868 -3.700 -1.785 1.00 87.12 101 ILE A C 1
ATOM 820 O O . ILE A 1 101 ? -2.771 -3.746 -0.951 1.00 87.12 101 ILE A O 1
ATOM 824 N N . VAL A 1 102 ? -1.772 -4.605 -2.765 1.00 86.19 102 VAL A N 1
ATOM 825 C CA . VAL A 1 102 ? -2.674 -5.756 -2.890 1.00 86.19 102 VAL A CA 1
ATOM 826 C C . VAL A 1 102 ? -2.514 -6.705 -1.703 1.00 86.19 102 VAL A C 1
ATOM 828 O O . VAL A 1 102 ? -3.521 -7.093 -1.109 1.00 86.19 102 VAL A O 1
ATOM 831 N N . LEU A 1 103 ? -1.282 -7.033 -1.304 1.00 87.31 103 LEU A N 1
ATOM 832 C CA . LEU A 1 103 ? -1.022 -7.848 -0.113 1.00 87.31 103 LEU A CA 1
ATOM 833 C C . LEU A 1 103 ? -1.542 -7.172 1.162 1.00 87.31 103 LEU A C 1
ATOM 835 O O . LEU A 1 103 ? -2.246 -7.807 1.948 1.00 87.31 103 LEU A O 1
ATOM 839 N N . LEU A 1 104 ? -1.298 -5.871 1.332 1.00 90.75 104 LEU A N 1
ATOM 840 C CA . LEU A 1 104 ? -1.824 -5.097 2.461 1.00 90.75 104 LEU A CA 1
ATOM 841 C C . LEU A 1 104 ? -3.360 -5.090 2.491 1.00 90.75 104 LEU A C 1
ATOM 843 O O . LEU A 1 104 ? -3.965 -5.205 3.559 1.00 90.75 104 LEU A O 1
ATOM 847 N N . TYR A 1 105 ? -4.016 -5.009 1.331 1.00 89.62 105 TYR A N 1
ATOM 848 C CA . TYR A 1 105 ? -5.472 -5.117 1.226 1.00 89.62 105 TYR A CA 1
ATOM 849 C C . TYR A 1 105 ? -5.987 -6.506 1.598 1.00 89.62 105 TYR A C 1
ATOM 851 O O . TYR A 1 105 ? -7.038 -6.600 2.235 1.00 89.62 105 TYR A O 1
ATOM 859 N N . LEU A 1 106 ? -5.264 -7.571 1.243 1.00 89.00 106 LEU A N 1
ATOM 860 C CA . LEU A 1 106 ? -5.601 -8.938 1.644 1.00 89.00 106 LEU A CA 1
ATOM 861 C C . LEU A 1 106 ? -5.445 -9.129 3.156 1.00 89.00 106 LEU A C 1
ATOM 863 O O . LEU A 1 106 ? -6.362 -9.635 3.802 1.00 89.00 106 LEU A O 1
ATOM 867 N N . PHE A 1 107 ? -4.343 -8.653 3.736 1.00 90.62 107 PHE A N 1
ATOM 868 C CA . PHE A 1 107 ? -4.125 -8.653 5.182 1.00 90.62 107 PHE A CA 1
ATOM 869 C C . PHE A 1 107 ? -5.233 -7.906 5.921 1.00 90.62 107 PHE A C 1
ATOM 871 O O . PHE A 1 107 ? -5.856 -8.454 6.834 1.00 90.62 107 PHE A O 1
ATOM 878 N N . PHE A 1 108 ? -5.552 -6.690 5.473 1.00 90.81 108 PHE A N 1
ATOM 879 C CA . PHE A 1 108 ? -6.663 -5.918 6.014 1.00 90.81 108 PHE A CA 1
ATOM 880 C C . PHE A 1 108 ? -7.988 -6.682 5.896 1.00 90.81 108 PHE A C 1
ATOM 882 O O . PHE A 1 108 ? -8.747 -6.750 6.861 1.00 90.81 108 PHE A O 1
ATOM 889 N N . TYR A 1 109 ? -8.271 -7.282 4.737 1.00 89.44 109 TYR A N 1
ATOM 890 C CA . TYR A 1 109 ? -9.505 -8.027 4.492 1.00 89.44 109 TYR A CA 1
ATOM 891 C C . TYR A 1 109 ? -9.674 -9.205 5.457 1.00 89.44 109 TYR A C 1
ATOM 893 O O . TYR A 1 109 ? -10.721 -9.324 6.096 1.00 89.44 109 TYR A O 1
ATOM 901 N N . VAL A 1 110 ? -8.644 -10.046 5.593 1.00 89.94 110 VAL A N 1
ATOM 902 C CA . VAL A 1 110 ? -8.674 -11.229 6.464 1.00 89.94 110 VAL A CA 1
ATOM 903 C C . VAL A 1 110 ? -8.858 -10.810 7.921 1.00 89.94 110 VAL A C 1
ATOM 905 O O . VAL A 1 110 ? -9.782 -11.274 8.584 1.00 89.94 110 VAL A O 1
ATOM 908 N N . ILE A 1 111 ? -8.043 -9.870 8.406 1.00 90.00 111 ILE A N 1
ATOM 909 C CA . ILE A 1 111 ? -8.046 -9.454 9.815 1.00 90.00 111 ILE A CA 1
ATOM 910 C C . ILE A 1 111 ? -9.348 -8.738 10.185 1.00 90.00 111 ILE A C 1
ATOM 912 O O . ILE A 1 111 ? -9.922 -8.978 11.252 1.00 90.00 111 ILE A O 1
ATOM 916 N N . MET A 1 112 ? -9.850 -7.868 9.307 1.00 87.44 112 MET A N 1
ATOM 917 C CA . MET A 1 112 ? -11.064 -7.107 9.588 1.00 87.44 112 MET A CA 1
ATOM 918 C C . MET A 1 112 ? -12.331 -7.958 9.493 1.00 87.44 112 MET A C 1
ATOM 920 O O . MET A 1 112 ? -13.327 -7.612 10.135 1.00 87.44 112 MET A O 1
ATOM 924 N N . ARG A 1 113 ? -12.291 -9.090 8.782 1.00 86.44 113 ARG A N 1
ATOM 925 C CA . ARG A 1 113 ? -13.378 -10.076 8.744 1.00 86.44 113 ARG A CA 1
ATOM 926 C C . ARG A 1 113 ? -13.413 -10.988 9.974 1.00 86.44 113 ARG A C 1
ATOM 928 O O . ARG A 1 113 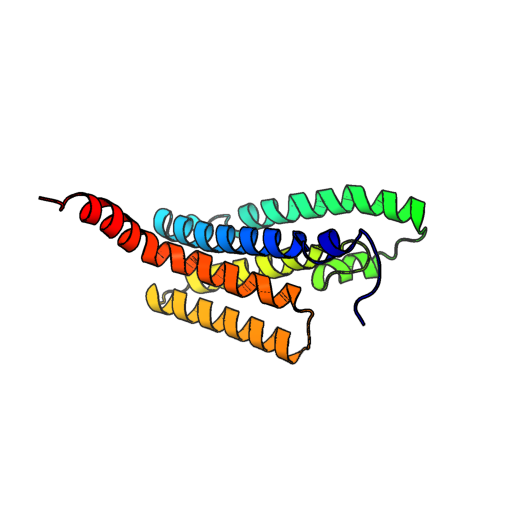? -14.479 -11.503 10.299 1.00 86.44 113 ARG A O 1
ATOM 935 N N . SER A 1 114 ? -12.297 -11.162 10.678 1.00 85.50 114 SER A N 1
ATOM 936 C CA . SER A 1 114 ? -12.232 -12.001 11.879 1.00 85.50 114 SER A CA 1
ATOM 937 C C . SER A 1 114 ? -13.174 -11.517 12.991 1.00 85.50 114 SER A C 1
ATOM 939 O O . SER A 1 114 ? -13.402 -10.317 13.150 1.00 85.50 114 SER A O 1
ATOM 941 N N . SER A 1 115 ? -13.665 -12.431 13.832 1.00 82.12 115 SER A N 1
ATOM 942 C CA . SER A 1 115 ? -14.551 -12.125 14.977 1.00 82.12 115 SER A CA 1
ATOM 943 C C . SER A 1 115 ? -13.827 -11.523 16.193 1.00 82.12 115 SER A C 1
ATOM 945 O O . SER A 1 115 ? -14.368 -11.461 17.292 1.00 82.12 115 SER A O 1
ATOM 947 N N . VAL A 1 116 ? -12.582 -11.087 16.008 1.00 86.94 116 VAL A N 1
ATOM 948 C CA . VAL A 1 116 ? -11.717 -10.529 17.051 1.00 86.94 116 VAL A CA 1
ATOM 949 C C . VAL A 1 116 ? -12.185 -9.118 17.440 1.00 86.94 116 VAL A C 1
ATOM 951 O O . VAL A 1 116 ? -12.782 -8.396 16.639 1.00 86.94 116 VAL A O 1
ATOM 954 N N . SER A 1 117 ? -11.900 -8.677 18.667 1.00 86.31 117 SER A N 1
ATOM 955 C CA . SER A 1 117 ? -12.209 -7.300 19.067 1.00 86.31 117 SER A CA 1
ATOM 956 C C . SER A 1 117 ? -11.442 -6.276 18.215 1.00 86.31 117 SER A C 1
ATOM 958 O O . SER A 1 117 ? -10.320 -6.509 17.762 1.00 86.31 117 SER A O 1
ATOM 960 N N . LYS A 1 118 ? -12.040 -5.099 18.003 1.00 82.31 118 LYS A N 1
ATOM 961 C CA . LYS A 1 118 ? -11.501 -4.067 17.101 1.00 82.31 118 LYS A CA 1
ATOM 962 C C . LYS A 1 118 ? -10.063 -3.647 17.432 1.00 82.31 118 LYS A C 1
ATOM 964 O O . LYS A 1 118 ? -9.280 -3.431 16.517 1.00 82.31 118 LYS A O 1
ATOM 969 N N . GLN A 1 119 ? -9.714 -3.553 18.714 1.00 84.56 119 GLN A N 1
ATOM 970 C CA . GLN A 1 119 ? -8.361 -3.172 19.135 1.00 84.56 119 GLN A CA 1
ATOM 971 C C . GLN A 1 119 ? -7.339 -4.251 18.765 1.00 84.56 119 GLN A C 1
ATOM 973 O O . GLN A 1 119 ? -6.314 -3.956 18.162 1.00 84.56 119 GLN A O 1
ATOM 978 N N . HIS A 1 120 ? -7.665 -5.515 19.034 1.00 88.62 120 HIS A N 1
ATOM 979 C CA . HIS A 1 120 ? -6.795 -6.637 18.698 1.00 88.62 120 HIS A CA 1
ATOM 980 C C . HIS A 1 120 ? -6.611 -6.777 17.180 1.00 88.62 120 HIS A C 1
ATOM 982 O O . HIS A 1 120 ? -5.504 -7.061 16.740 1.00 88.62 120 HIS A O 1
ATOM 988 N N . LYS A 1 121 ? -7.633 -6.482 16.361 1.00 90.50 121 LYS A N 1
ATOM 989 C CA . LYS A 1 121 ? -7.487 -6.425 14.892 1.00 90.50 121 LYS A CA 1
ATOM 990 C C . LYS A 1 121 ? -6.392 -5.449 14.451 1.00 90.50 121 LYS A C 1
ATOM 992 O O . LYS A 1 121 ? -5.566 -5.798 13.616 1.00 90.50 121 LYS A O 1
ATOM 997 N N . ILE A 1 122 ? -6.371 -4.242 15.021 1.00 90.00 122 ILE A N 1
ATOM 998 C CA . ILE A 1 122 ? -5.376 -3.211 14.686 1.00 90.00 122 ILE A CA 1
ATOM 999 C C . ILE A 1 122 ? -3.973 -3.662 15.111 1.00 90.00 122 ILE A C 1
ATOM 1001 O O . ILE A 1 122 ? -3.029 -3.519 14.334 1.00 90.00 122 ILE A O 1
ATOM 1005 N N . TYR A 1 123 ? -3.831 -4.257 16.300 1.00 92.19 123 TYR A N 1
ATOM 1006 C CA . TYR A 1 123 ? -2.546 -4.789 16.761 1.00 92.19 123 TYR A CA 1
ATOM 1007 C C . TYR A 1 123 ? -2.045 -5.950 15.896 1.00 92.19 123 TYR A C 1
ATOM 1009 O O . TYR A 1 123 ? -0.879 -5.950 15.517 1.00 92.19 123 TYR A O 1
ATOM 1017 N N . ILE A 1 124 ? -2.920 -6.887 15.515 1.00 93.00 124 ILE A N 1
ATOM 1018 C CA . ILE A 1 124 ? -2.571 -7.999 14.617 1.00 93.00 124 ILE A CA 1
ATOM 1019 C C . ILE A 1 124 ? -2.133 -7.465 13.248 1.00 93.00 124 ILE A C 1
ATOM 1021 O O . ILE A 1 124 ? -1.118 -7.907 12.719 1.00 93.00 124 ILE A O 1
ATOM 1025 N N . LEU A 1 125 ? -2.854 -6.486 12.688 1.00 92.81 125 LEU A N 1
ATOM 1026 C CA . LEU A 1 125 ? -2.491 -5.870 11.407 1.00 92.81 125 LEU A CA 1
ATOM 1027 C C . LEU A 1 125 ? -1.143 -5.148 11.489 1.00 92.81 125 LEU A C 1
ATOM 1029 O O . LEU A 1 125 ? -0.315 -5.293 10.596 1.00 92.81 125 LEU A O 1
ATOM 1033 N N . THR A 1 126 ? -0.907 -4.418 12.579 1.00 93.44 126 THR A N 1
ATOM 1034 C CA . THR A 1 126 ? 0.370 -3.744 12.845 1.00 93.44 126 THR A CA 1
ATOM 1035 C C . THR A 1 126 ? 1.511 -4.756 12.928 1.00 93.44 126 THR A C 1
ATOM 1037 O O . THR A 1 126 ? 2.520 -4.601 12.249 1.00 93.44 126 THR A O 1
ATOM 1040 N N . PHE A 1 127 ? 1.332 -5.829 13.702 1.00 94.00 127 PHE A N 1
ATOM 1041 C CA . PHE A 1 127 ? 2.322 -6.893 13.837 1.00 94.00 127 PHE A CA 1
ATOM 1042 C C . PHE A 1 127 ? 2.638 -7.562 12.495 1.00 94.00 127 PHE A C 1
ATOM 1044 O O . PHE A 1 127 ? 3.801 -7.787 12.180 1.00 94.00 127 PHE A O 1
ATOM 1051 N N . LEU A 1 128 ? 1.620 -7.829 11.676 1.00 93.50 128 LEU A N 1
ATOM 1052 C CA . LEU A 1 128 ? 1.800 -8.457 10.370 1.00 93.50 128 LEU A CA 1
ATOM 1053 C C . LEU A 1 128 ? 2.578 -7.562 9.392 1.00 93.50 128 LEU A C 1
ATOM 1055 O O . LEU A 1 128 ? 3.420 -8.058 8.648 1.00 93.50 128 LEU A O 1
ATOM 1059 N N . ILE A 1 129 ? 2.338 -6.247 9.421 1.00 92.81 129 ILE A N 1
ATOM 1060 C CA . ILE A 1 129 ? 3.099 -5.280 8.616 1.00 92.81 129 ILE A CA 1
ATOM 1061 C C . ILE A 1 129 ? 4.550 -5.203 9.100 1.00 92.81 129 ILE A C 1
ATOM 1063 O O . ILE A 1 129 ? 5.460 -5.222 8.279 1.00 92.81 129 ILE A O 1
ATOM 1067 N N . LEU A 1 130 ? 4.788 -5.193 10.416 1.00 93.69 130 LEU A N 1
ATOM 1068 C CA . LEU A 1 130 ? 6.146 -5.231 10.970 1.00 93.69 130 LEU A CA 1
ATOM 1069 C C . LEU A 1 130 ? 6.879 -6.530 10.611 1.00 93.69 130 LEU A C 1
ATOM 1071 O O . LEU A 1 130 ? 8.061 -6.492 10.275 1.00 93.69 130 LEU A O 1
ATOM 1075 N N . LEU A 1 131 ? 6.183 -7.669 10.626 1.00 93.56 131 LEU A N 1
ATOM 1076 C CA . LEU A 1 131 ? 6.734 -8.947 10.178 1.00 93.56 131 LEU A CA 1
ATOM 1077 C C . LEU A 1 131 ? 7.117 -8.885 8.694 1.00 93.56 131 LEU A C 1
ATOM 1079 O O . LEU A 1 131 ? 8.220 -9.288 8.334 1.00 93.56 131 LEU A O 1
ATOM 1083 N N . MET A 1 132 ? 6.240 -8.339 7.847 1.00 90.56 132 MET A N 1
ATOM 1084 C CA . MET A 1 132 ? 6.518 -8.130 6.424 1.00 90.56 132 MET A CA 1
ATOM 1085 C C . MET A 1 132 ? 7.750 -7.237 6.220 1.00 90.56 132 MET A C 1
ATOM 1087 O O . MET A 1 132 ? 8.641 -7.604 5.458 1.00 90.56 132 MET A O 1
ATOM 1091 N N . MET A 1 133 ? 7.857 -6.124 6.953 1.00 90.69 133 MET A N 1
ATOM 1092 C CA . MET A 1 133 ? 9.046 -5.265 6.938 1.00 90.69 133 MET A CA 1
ATOM 1093 C C . MET A 1 133 ? 10.307 -6.038 7.350 1.00 90.69 133 MET A C 1
ATOM 1095 O O . MET A 1 133 ? 11.328 -5.951 6.674 1.00 90.69 133 MET A O 1
ATOM 1099 N N . GLY A 1 134 ? 10.235 -6.840 8.418 1.00 89.81 134 GLY A N 1
ATOM 1100 C CA . GLY A 1 134 ? 11.349 -7.669 8.881 1.00 89.81 134 GLY A CA 1
ATOM 1101 C C . GLY A 1 134 ? 11.819 -8.682 7.833 1.00 89.81 134 GLY A C 1
ATOM 1102 O O . GLY A 1 134 ? 13.021 -8.829 7.621 1.00 89.81 134 GLY A O 1
ATOM 1103 N N . VAL A 1 135 ? 10.888 -9.328 7.123 1.00 89.44 135 VAL A N 1
ATOM 1104 C CA . VAL A 1 135 ? 11.202 -10.258 6.024 1.00 89.44 135 VAL A CA 1
ATOM 1105 C C . VAL A 1 135 ? 11.881 -9.533 4.860 1.00 89.44 135 VAL A C 1
ATOM 1107 O O . VAL A 1 135 ? 12.873 -10.034 4.328 1.00 89.44 135 VAL A O 1
ATOM 1110 N N . LEU A 1 136 ? 11.404 -8.345 4.479 1.00 86.81 136 LEU A N 1
ATOM 1111 C CA . LEU A 1 136 ? 12.008 -7.546 3.405 1.00 86.81 136 LEU A CA 1
ATOM 1112 C C . LEU A 1 136 ? 13.427 -7.079 3.761 1.00 86.81 136 LEU A C 1
ATOM 1114 O O . LEU A 1 136 ? 14.327 -7.147 2.924 1.00 86.81 136 LEU A O 1
ATOM 1118 N N . ILE A 1 137 ? 13.656 -6.693 5.019 1.00 87.56 137 ILE A N 1
ATOM 1119 C CA . ILE A 1 137 ? 14.989 -6.344 5.528 1.00 87.56 137 ILE A CA 1
ATOM 1120 C C . ILE A 1 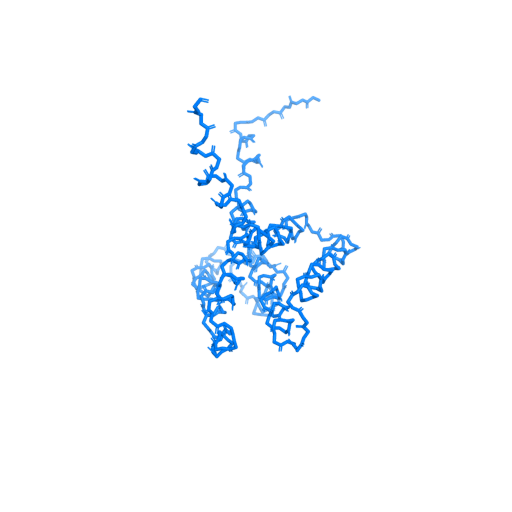137 ? 15.911 -7.573 5.517 1.00 87.56 137 ILE A C 1
ATOM 1122 O O . ILE A 1 137 ? 17.034 -7.499 5.019 1.00 87.56 137 ILE A O 1
ATOM 1126 N N . ALA A 1 138 ? 15.442 -8.721 6.016 1.00 88.00 138 ALA A N 1
ATOM 1127 C CA . ALA A 1 138 ? 16.231 -9.954 6.075 1.00 88.00 138 ALA A CA 1
ATOM 1128 C C . ALA A 1 138 ? 16.614 -10.477 4.680 1.00 88.00 138 ALA A C 1
ATOM 1130 O O . ALA A 1 138 ? 17.721 -10.973 4.477 1.00 88.00 138 ALA A O 1
ATOM 1131 N N . THR A 1 139 ? 15.721 -10.313 3.703 1.00 84.62 139 THR A N 1
ATOM 1132 C CA . THR A 1 139 ? 15.956 -10.673 2.295 1.00 84.62 139 THR A CA 1
ATOM 1133 C C . THR A 1 139 ? 16.713 -9.595 1.511 1.00 84.62 139 THR A C 1
ATOM 1135 O O . THR A 1 139 ? 16.887 -9.741 0.302 1.00 84.62 139 THR A O 1
ATOM 1138 N N . LYS A 1 140 ? 17.198 -8.541 2.191 1.00 82.88 140 LYS A N 1
ATOM 1139 C CA . LYS A 1 140 ? 17.967 -7.418 1.627 1.00 82.88 140 LYS A CA 1
ATOM 1140 C C . LYS A 1 140 ? 17.275 -6.762 0.430 1.00 82.88 140 LYS A C 1
ATOM 1142 O O . LYS A 1 140 ? 17.929 -6.391 -0.546 1.00 82.88 140 LYS A O 1
ATOM 1147 N N . GLN A 1 141 ? 15.951 -6.638 0.500 1.00 79.62 141 GLN A N 1
ATOM 1148 C CA . GLN A 1 141 ? 15.202 -5.946 -0.538 1.00 79.62 141 GLN A CA 1
ATOM 1149 C C . GLN A 1 141 ? 15.531 -4.452 -0.551 1.00 79.62 141 GLN A C 1
ATOM 1151 O O . GLN A 1 141 ? 15.931 -3.893 0.475 1.00 79.62 141 GLN A O 1
ATOM 1156 N N . PRO A 1 142 ? 15.385 -3.789 -1.708 1.00 78.31 142 PRO A N 1
ATOM 1157 C CA . PRO A 1 142 ? 15.662 -2.367 -1.810 1.00 78.31 142 PRO A CA 1
ATOM 1158 C C . PRO A 1 142 ? 14.815 -1.529 -0.840 1.00 78.31 142 PRO A C 1
ATOM 1160 O O . PRO A 1 142 ? 13.644 -1.830 -0.613 1.00 78.31 142 PRO A O 1
ATOM 1163 N N . ILE A 1 143 ? 15.391 -0.436 -0.326 1.00 76.88 143 ILE A N 1
ATOM 1164 C CA . ILE A 1 143 ? 14.783 0.419 0.713 1.00 76.88 143 ILE A CA 1
ATOM 1165 C C . ILE A 1 143 ? 13.376 0.916 0.342 1.00 76.88 143 ILE A C 1
ATOM 1167 O O . ILE A 1 143 ? 12.503 1.001 1.201 1.00 76.88 143 ILE A O 1
ATOM 1171 N N . TRP A 1 144 ? 13.114 1.148 -0.949 1.00 73.75 144 TRP A N 1
ATOM 1172 C CA . TRP A 1 144 ? 11.823 1.634 -1.440 1.00 73.75 144 TRP A CA 1
ATOM 1173 C C . TRP A 1 144 ? 10.650 0.691 -1.117 1.00 73.75 144 TRP A C 1
ATOM 1175 O O . TRP A 1 144 ? 9.557 1.190 -0.872 1.00 73.75 144 TRP A O 1
ATOM 1185 N N . TYR A 1 145 ? 10.878 -0.628 -1.026 1.00 72.81 145 TYR A N 1
ATOM 1186 C CA . TYR A 1 145 ? 9.865 -1.610 -0.588 1.00 72.81 145 TYR A CA 1
ATOM 1187 C C . TYR A 1 145 ? 9.519 -1.486 0.907 1.00 72.81 145 TYR A C 1
ATOM 1189 O O . TYR A 1 145 ? 8.480 -1.930 1.381 1.00 72.81 145 TYR A O 1
ATOM 1197 N N . ILE A 1 146 ? 10.422 -0.912 1.700 1.00 83.00 146 ILE A N 1
ATOM 1198 C CA . ILE A 1 146 ? 10.279 -0.843 3.155 1.00 83.00 146 ILE A CA 1
ATOM 1199 C C . ILE A 1 146 ? 9.662 0.494 3.572 1.00 83.00 146 ILE A C 1
ATOM 1201 O O . ILE A 1 146 ? 8.925 0.534 4.551 1.00 83.00 146 ILE A O 1
ATOM 1205 N N . GLU A 1 147 ? 9.922 1.580 2.840 1.00 85.00 147 GLU A N 1
ATOM 1206 C CA . GLU A 1 147 ? 9.483 2.938 3.200 1.00 85.00 147 GLU A CA 1
ATOM 1207 C C . GLU A 1 147 ? 7.966 3.174 3.065 1.00 85.00 147 GLU A C 1
ATOM 1209 O O . GLU A 1 147 ? 7.394 3.970 3.814 1.00 85.00 147 GLU A O 1
ATOM 1214 N N . SER A 1 148 ? 7.292 2.465 2.156 1.00 86.31 148 SER A N 1
ATOM 1215 C CA . SER A 1 148 ? 5.845 2.589 1.897 1.00 86.31 148 SER A CA 1
ATOM 1216 C C . SER A 1 148 ? 4.981 1.946 2.997 1.00 86.31 148 SER A C 1
ATOM 1218 O O . SER A 1 148 ? 3.906 2.447 3.352 1.00 86.31 148 SER A O 1
ATOM 1220 N N . LEU A 1 149 ? 5.454 0.842 3.579 1.00 88.88 149 LEU A N 1
ATOM 1221 C CA . LEU A 1 149 ? 4.762 0.041 4.593 1.00 88.88 149 LEU A CA 1
ATOM 1222 C C . LEU A 1 149 ? 4.449 0.795 5.898 1.00 88.88 149 LEU A C 1
ATOM 1224 O O . LEU A 1 149 ? 3.292 0.746 6.340 1.00 88.88 149 LEU A O 1
ATOM 1228 N N . PRO A 1 150 ? 5.392 1.532 6.523 1.00 90.44 150 PRO A N 1
ATOM 1229 C CA . PRO A 1 150 ? 5.083 2.325 7.704 1.00 90.44 150 PRO A CA 1
ATOM 1230 C C . PRO A 1 150 ? 4.086 3.443 7.383 1.00 90.44 150 PRO A C 1
ATOM 1232 O O . PRO A 1 150 ? 3.257 3.760 8.232 1.00 90.44 150 PRO A O 1
ATOM 1235 N N . ALA A 1 151 ? 4.074 3.993 6.164 1.00 90.69 151 ALA A N 1
ATOM 1236 C CA . ALA A 1 151 ? 3.090 5.004 5.779 1.00 90.69 151 ALA A CA 1
ATOM 1237 C C . ALA A 1 151 ? 1.658 4.437 5.788 1.00 90.69 151 ALA A C 1
ATOM 1239 O O . ALA A 1 151 ? 0.750 5.059 6.345 1.00 90.69 151 ALA A O 1
ATOM 1240 N N . PHE A 1 152 ? 1.454 3.219 5.272 1.00 91.31 152 PHE A N 1
ATOM 1241 C CA . PHE A 1 152 ? 0.168 2.517 5.384 1.00 91.31 152 PHE A CA 1
ATOM 1242 C C . PHE A 1 152 ? -0.234 2.285 6.847 1.00 91.31 152 PHE A C 1
ATOM 1244 O O . PHE A 1 152 ? -1.393 2.503 7.215 1.00 91.31 152 PHE A O 1
ATOM 1251 N N . MET A 1 153 ? 0.732 1.879 7.682 1.00 92.44 153 MET A N 1
ATOM 1252 C CA . MET A 1 153 ? 0.536 1.674 9.117 1.00 92.44 153 MET A CA 1
ATOM 1253 C C . MET A 1 153 ? 0.045 2.946 9.810 1.00 92.44 153 MET A C 1
ATOM 1255 O O . MET A 1 153 ? -0.993 2.941 10.475 1.00 92.44 153 MET A O 1
ATOM 1259 N N . ILE A 1 154 ? 0.753 4.055 9.600 1.00 91.62 154 ILE A N 1
ATOM 1260 C CA . ILE A 1 154 ? 0.394 5.358 10.161 1.00 91.62 154 ILE A CA 1
ATOM 1261 C C . ILE A 1 154 ? -0.994 5.782 9.665 1.00 91.62 154 ILE A C 1
ATOM 1263 O O . ILE A 1 154 ? -1.777 6.299 10.455 1.00 91.62 154 ILE A O 1
ATOM 1267 N N . GLY A 1 155 ? -1.352 5.500 8.408 1.00 90.00 155 GLY A N 1
ATOM 1268 C CA . GLY A 1 155 ? -2.658 5.838 7.833 1.00 90.00 155 GLY A CA 1
ATOM 1269 C C . GLY A 1 155 ? -3.849 5.270 8.608 1.00 90.00 155 GLY A C 1
ATOM 1270 O O . GLY A 1 155 ? -4.766 6.011 8.975 1.00 90.00 155 GLY A O 1
ATOM 1271 N N . PHE A 1 156 ? -3.856 3.967 8.905 1.00 89.25 156 PHE A N 1
ATOM 1272 C CA . PHE A 1 156 ? -4.977 3.387 9.658 1.00 89.25 156 PHE A CA 1
ATOM 1273 C C . PHE A 1 156 ? -4.932 3.726 11.155 1.00 89.25 156 PHE A C 1
ATOM 1275 O O . PHE A 1 156 ? -5.986 3.808 11.788 1.00 89.25 156 PHE A O 1
ATOM 1282 N N . TRP A 1 157 ? -3.745 3.953 11.731 1.00 89.75 157 TRP A N 1
ATOM 1283 C CA . TRP A 1 157 ? -3.620 4.438 13.108 1.00 89.75 157 TRP A CA 1
ATOM 1284 C C . TRP A 1 157 ? -4.115 5.879 13.242 1.00 89.75 157 TRP A C 1
ATOM 1286 O O . TRP A 1 157 ? -4.826 6.192 14.194 1.00 89.75 157 TRP A O 1
ATOM 1296 N N . PHE A 1 158 ? -3.825 6.741 12.270 1.00 88.69 158 PHE A N 1
ATOM 1297 C CA . PHE A 1 158 ? -4.287 8.126 12.247 1.00 88.69 158 PHE A CA 1
ATOM 1298 C C . PHE A 1 158 ? -5.814 8.203 12.329 1.00 88.69 158 PHE A C 1
ATOM 1300 O O . PHE A 1 158 ? -6.356 8.924 13.163 1.00 88.69 158 PHE A O 1
ATOM 1307 N N . GLN A 1 159 ? -6.513 7.358 11.568 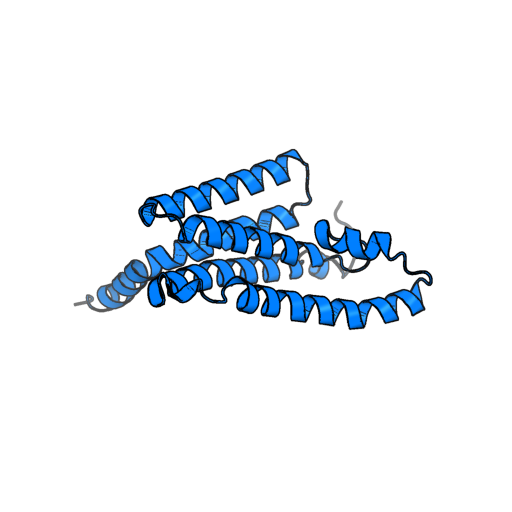1.00 87.06 159 GLN A N 1
ATOM 1308 C CA . GLN A 1 159 ? -7.973 7.252 11.606 1.00 87.06 159 GLN A CA 1
ATOM 1309 C C . GLN A 1 159 ? -8.524 6.990 13.021 1.00 87.06 159 GLN A C 1
ATOM 1311 O O . GLN A 1 159 ? -9.562 7.527 13.413 1.00 87.06 159 GLN A O 1
ATOM 1316 N N . ARG A 1 160 ? -7.815 6.190 13.827 1.00 81.44 160 ARG A N 1
ATOM 1317 C CA . ARG A 1 160 ? -8.222 5.846 15.197 1.00 81.44 160 ARG A CA 1
ATOM 1318 C C . ARG A 1 160 ? -8.158 7.040 16.152 1.00 81.44 160 ARG A C 1
ATOM 1320 O O . ARG A 1 160 ? -8.930 7.073 17.121 1.00 81.44 160 ARG A O 1
ATOM 1327 N N . TYR A 1 161 ? -7.228 7.961 15.906 1.00 79.94 161 TYR A N 1
ATOM 1328 C CA . TYR A 1 161 ? -6.982 9.151 16.720 1.00 79.94 161 TYR A CA 1
ATOM 1329 C C . TYR A 1 161 ? -7.635 10.412 16.159 1.00 79.94 161 TYR A C 1
ATOM 1331 O O . TYR A 1 161 ? -7.840 11.346 16.924 1.00 79.94 161 TYR A O 1
ATOM 1339 N N . GLU A 1 162 ? -8.048 10.419 14.892 1.00 80.25 162 GLU A N 1
ATOM 1340 C CA . GLU A 1 162 ? -8.716 11.547 14.235 1.00 80.25 162 GLU A CA 1
ATOM 1341 C C . GLU A 1 162 ? -9.863 12.112 15.082 1.00 80.25 162 GLU A C 1
ATOM 1343 O O . GLU A 1 162 ? -9.910 13.307 15.344 1.00 80.25 162 GLU A O 1
ATOM 1348 N N . LYS A 1 163 ? -10.733 11.250 15.626 1.00 69.81 163 LYS A N 1
ATOM 1349 C CA . LYS A 1 163 ? -11.845 11.687 16.490 1.00 69.81 163 LYS A CA 1
ATOM 1350 C C . LYS A 1 163 ? -11.384 12.384 17.774 1.00 69.81 163 LYS A C 1
ATOM 1352 O O . LYS A 1 163 ? -12.078 13.272 18.248 1.00 69.81 163 LYS A O 1
ATOM 1357 N N . LYS A 1 164 ? -10.245 11.983 18.350 1.00 69.62 164 LYS A N 1
ATOM 1358 C CA . LYS A 1 164 ? -9.675 12.640 19.539 1.00 69.62 164 LYS A CA 1
ATOM 1359 C C . LYS A 1 164 ? -9.025 13.968 19.165 1.00 69.62 164 LYS A C 1
ATOM 1361 O O . LYS A 1 164 ? -9.313 14.969 19.802 1.00 69.62 164 LYS A O 1
ATOM 1366 N N . ILE A 1 165 ? -8.232 13.963 18.095 1.00 73.06 165 ILE A N 1
ATOM 1367 C CA . ILE A 1 165 ? -7.519 15.133 17.582 1.00 73.06 165 ILE A CA 1
ATOM 1368 C C . ILE A 1 165 ? -8.517 16.222 17.179 1.00 73.06 165 ILE A C 1
ATOM 1370 O O . ILE A 1 165 ? -8.439 17.337 17.678 1.00 73.06 165 ILE A O 1
ATOM 1374 N N . CYS A 1 166 ? -9.513 15.902 16.348 1.00 72.31 166 CYS A N 1
ATOM 1375 C CA . CYS A 1 166 ? -10.546 16.858 15.955 1.00 72.31 166 CYS A CA 1
ATOM 1376 C C . CYS A 1 166 ? -11.314 17.397 17.162 1.00 72.31 166 CYS A C 1
ATOM 1378 O O . CYS A 1 166 ? -11.598 18.587 17.204 1.00 72.31 166 CYS A O 1
ATOM 1380 N N . ASN A 1 167 ? -11.628 16.558 18.153 1.00 69.25 167 ASN A N 1
ATOM 1381 C CA . ASN A 1 167 ? -12.329 17.033 19.340 1.00 69.25 167 ASN A CA 1
ATOM 1382 C C . ASN A 1 167 ? -11.459 17.999 20.157 1.00 69.25 167 ASN A C 1
ATOM 1384 O O . ASN A 1 167 ? -11.955 19.022 20.603 1.00 69.25 167 ASN A O 1
ATOM 1388 N N . GLU A 1 168 ? -10.162 17.734 20.297 1.00 74.06 168 GLU A N 1
ATOM 1389 C CA . GLU A 1 168 ? -9.218 18.593 21.021 1.00 74.06 168 GLU A CA 1
ATOM 1390 C C . GLU A 1 168 ? -8.949 19.919 20.291 1.00 74.06 168 GLU A C 1
ATOM 1392 O O . GLU A 1 168 ? -8.936 20.971 20.920 1.00 74.06 168 GLU A O 1
ATOM 1397 N N . PHE A 1 169 ? -8.864 19.914 18.957 1.00 71.31 169 PHE A N 1
ATOM 1398 C CA . PHE A 1 169 ? -8.782 21.146 18.160 1.00 71.31 169 PHE A CA 1
ATOM 1399 C C . PHE A 1 169 ? -10.075 21.976 18.208 1.00 71.31 169 PHE A C 1
ATOM 1401 O O . PHE A 1 169 ? -10.016 23.202 18.297 1.00 71.31 169 PHE A O 1
ATOM 1408 N N . LEU A 1 170 ? -11.245 21.329 18.167 1.00 64.25 170 LEU A N 1
ATOM 1409 C CA . LEU A 1 170 ? -12.542 22.014 18.189 1.00 64.25 170 LEU A CA 1
ATOM 1410 C C . LEU A 1 170 ? -12.935 22.505 19.592 1.00 64.25 170 LEU A C 1
ATOM 1412 O O . LEU A 1 170 ? -13.579 23.543 19.709 1.00 64.25 170 LEU A O 1
ATOM 1416 N N . THR A 1 171 ? -12.537 21.801 20.655 1.00 61.34 171 THR A N 1
ATOM 1417 C CA . THR A 1 171 ? -12.817 22.203 22.049 1.00 61.34 171 THR A CA 1
ATOM 1418 C C . THR A 1 171 ? -11.719 23.091 22.643 1.00 61.34 171 THR A C 1
ATOM 1420 O O . THR A 1 171 ? -12.025 24.014 23.395 1.00 61.34 171 THR A O 1
ATOM 1423 N N . GLY A 1 172 ? -10.456 22.905 22.248 1.00 55.03 172 GLY A N 1
ATOM 1424 C CA . GLY A 1 172 ? -9.315 23.722 22.677 1.00 55.03 172 GLY A CA 1
ATOM 1425 C C . GLY A 1 172 ? -9.269 25.125 22.058 1.00 55.03 172 GLY A C 1
ATOM 1426 O O . GLY A 1 172 ? -8.613 26.010 22.601 1.00 55.03 172 GLY A O 1
ATOM 1427 N N . GLY A 1 173 ? -10.008 25.371 20.969 1.00 51.28 173 GLY A N 1
ATOM 1428 C CA . GLY A 1 173 ? -10.199 26.712 20.399 1.00 51.28 173 GLY A CA 1
ATOM 1429 C C . GLY A 1 173 ? -11.209 27.593 21.153 1.00 51.28 173 GLY A C 1
ATOM 1430 O O . GLY A 1 173 ? -11.325 28.776 20.843 1.00 51.28 173 GLY A O 1
ATOM 1431 N N . GLY A 1 174 ? -11.941 27.038 22.130 1.00 52.41 174 GLY A N 1
ATOM 1432 C CA . GLY A 1 174 ? -13.032 27.717 22.844 1.00 52.41 174 GLY A CA 1
ATOM 1433 C C . GLY A 1 174 ? -12.682 28.304 24.215 1.00 52.41 174 GLY A C 1
ATOM 1434 O O . GLY A 1 174 ? -13.533 28.952 24.819 1.00 52.41 174 GLY A O 1
ATOM 1435 N N . VAL A 1 175 ? -11.462 28.109 24.728 1.00 52.41 175 VAL A N 1
ATOM 1436 C CA . VAL A 1 175 ? -11.061 28.624 26.051 1.00 52.41 175 VAL A CA 1
ATOM 1437 C C . VAL A 1 175 ? -9.789 29.461 25.934 1.00 52.41 175 VAL A C 1
ATOM 1439 O O . VAL A 1 175 ? -8.693 29.058 26.305 1.00 52.41 175 VAL A O 1
ATOM 1442 N N . LYS A 1 176 ? -9.965 30.677 25.421 1.00 50.09 176 LYS A N 1
ATOM 1443 C CA . LYS A 1 176 ? -9.216 31.847 25.887 1.00 50.09 176 LYS A CA 1
ATOM 1444 C C . LYS A 1 176 ? -10.247 32.866 26.370 1.00 50.09 176 LYS A C 1
ATOM 1446 O O . LYS A 1 176 ? -10.769 33.641 25.574 1.00 50.09 176 LYS A O 1
ATOM 1451 N N . ARG A 1 177 ? -10.591 32.789 27.654 1.00 42.75 177 ARG A N 1
ATOM 1452 C CA . ARG A 1 177 ? -11.146 33.906 28.421 1.00 42.75 177 ARG A CA 1
ATOM 1453 C C . ARG A 1 177 ? -10.099 34.320 29.435 1.00 42.75 177 ARG A C 1
ATOM 1455 O O . ARG A 1 177 ? -9.492 33.393 30.013 1.00 42.75 177 ARG A O 1
#

Sequence (177 aa):
MFGGGPHSWAQEMNIGPLCVSLFFFLSGYGLMCSYERKGAAYFKGFLSHRLGRVIFPLITAYIVTLPVYRIVVGVIDWHTVFSTFYWGGPFLRFSWYVTEIVLLYLFFYVIMRSSVSKQHKIYILTFLILLMMGVLIATKQPIWYIESLPAFMIGFWFQRYEKKICNEFLTGGGVKR

Foldseek 3Di:
DDDDDPCVVVVVPPVLLVVLLLVLLQLLQVLL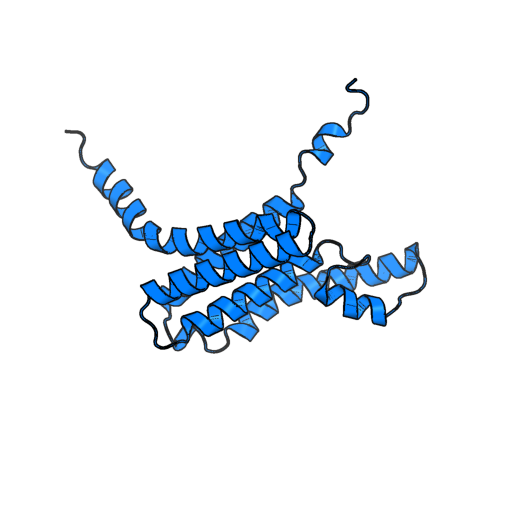VLCVVQPPNCLVCVCVVVLCVLVVVVVVLCVVQVVVCCVVPNDDDVVQVVVCCQQNDPSGNNSLSSNVVSVLSVLLSVLSPDPDDPVVSLVSSVVVLVVVLVVCVVVVHDCSNNSNSVSNNVNNVCNVCVVVVVVCVVVVVPDDD

Radius of gyration: 20.25 Å; Cα contacts (8 Å, |Δi|>4): 113; chains: 1; bounding box: 57×49×59 Å

pLDDT: mean 75.8, std 14.41, range [32.34, 94.0]

Secondary structure (DSSP, 8-state):
-----TTHHHHH--HHHHHHHHHHHHHHHHHHHHHHHHGGGGGTTHHHHHHHHHHHHHHHHHHHHHHHHHHHH----HHHHHHHHHH--TT-TTTHHHHHHHHHHHHHHHHHHSSS-HHHHHHHHHHHHHHHHHHHHHTT--THHHHHHHHHHHHHHHHHHHHHHHHHHHHHTT---

Organism: Bacteroides ovatus (NCBI:txid28116)

Nearest PDB structures (foldseek):
  8hvj-assembly1_B-2  TM=3.112E-01  e=5.518E+00  Escherichia coli K-12

Solvent-accessible surface area (backbone atoms only — not comparable to full-atom values): 10085 Å² total; per-residue (Å²): 136,93,78,90,66,101,57,60,67,65,67,75,55,59,52,66,59,55,54,48,18,51,51,30,16,54,48,28,22,52,49,48,54,44,39,73,75,42,48,79,66,44,62,70,60,39,64,62,64,51,48,48,66,57,46,50,59,50,51,53,48,49,67,58,44,53,60,53,46,38,75,77,74,48,84,81,58,64,69,57,56,60,53,20,62,74,68,36,30,97,88,42,81,71,44,42,62,57,44,51,52,51,51,52,50,49,54,51,50,57,48,70,68,44,95,62,57,72,68,58,35,53,51,52,53,50,52,52,50,52,50,51,46,50,52,41,58,74,70,66,52,65,66,68,77,51,62,28,54,60,30,23,52,50,17,36,51,46,55,73,43,44,68,57,52,54,49,49,59,65,56,62,71,72,71,84,128

InterPro domains:
  IPR002656 Acyltransferase 3 domain [PF01757] (8-168)